Protein AF-A0AAW2HWE0-F1 (afdb_monomer)

Sequence (204 aa):
MQSFITTLFQDSSALTLEDKAIFGKHVQTEIGRTWFAKLINSQRTRCKCVSEPTFYSLVQHFAIVLFECADADHFSPAKTLMNMCFTFYHEVEVPGCEPFREYLAAYLKDQPIWQSLRFWNAAFFDALQCERLHRPVVTREEVRQNRLEAITDERQYQENITFGQDKELCIEFLRKQCLIAALAPGTILLFHLFVTLIIVCTCC

Foldseek 3Di:
DLVLVVCLQPPVPPQDPVNVVVLLVQLLDLVSLVVVLVNVLVVLVVDQEGDPSSLVSLLVSLLSNLVSCVVVVVQPSVLSSLLSQARHWYWDDDVPDDIDTDGSCVRRCPRVLVLDPSNVVVVLVVVVVVVCLVVPPDDPVVVVPPPVPVSVVVVVVVLSSQRDDDPVVVVVVVVVCCVVRVDPPVVVVSVVVVSCSSVVSVPD

InterPro domains:
  IPR022096 SBF1/SBF2 domain [PF12335] (26-151)
  IPR039872 Uncharacterized protein KIAA0513 [PTHR13663] (1-97)

Secondary structure (DSSP, 8-state):
-HHHHHHHHH-GGG--HHHHHHHHHHHTSHHHHHHHHHHHHHHHTT-SB--HHHHHHHHHHHHHHHHHHHHTT-HHHHHHHHHHTTT-EEEE--TTS--EEEETHHHHTTSGGGG-HHHHHHHHHHHHHHHHHHS----TTGGGTT--HHHHHHHHHHHTTS--S-HHHHHHHHHHHHHHH---TTHHHHHHHHHHHHHHTT--

Mean predicted aligned error: 12.78 Å

Organism: NCBI:txid328185

Radius of gyration: 19.04 Å; Cα contacts (8 Å, |Δi|>4): 156; chains: 1; bounding box: 64×47×38 Å

pLDDT: mean 74.49, std 22.79, range [27.8, 98.5]

Solvent-accessible surface area (backbone atoms only — not comparable to full-atom values): 11827 Å² total; per-residue (Å²): 107,70,68,56,54,52,40,38,75,75,42,42,84,74,62,45,74,64,55,52,52,53,48,55,64,39,36,74,35,73,67,36,36,44,51,49,34,52,54,52,54,62,43,50,79,77,50,39,74,42,55,66,68,34,43,56,50,47,48,55,55,48,52,53,44,42,49,42,19,52,75,67,68,42,47,70,37,34,54,54,45,60,57,42,20,77,55,37,28,26,79,49,81,48,97,97,52,81,69,45,77,50,42,45,38,82,78,51,62,82,44,70,56,76,73,32,64,69,47,53,52,52,55,50,52,51,51,54,51,50,50,48,66,77,56,58,82,80,50,85,66,58,77,75,64,76,71,60,68,74,58,52,59,58,44,59,59,53,60,73,73,49,88,88,80,56,72,67,59,52,50,51,50,50,53,52,50,56,68,72,58,73,65,58,79,75,55,52,59,59,50,51,49,54,50,49,54,59,52,57,68,72,74,115

Structure (mmCIF, N/CA/C/O backbone):
data_AF-A0AAW2HWE0-F1
#
_entry.id   AF-A0AAW2HWE0-F1
#
loop_
_atom_site.group_PDB
_atom_site.id
_atom_site.type_symbol
_atom_site.label_atom_id
_atom_site.label_alt_id
_atom_site.label_comp_id
_atom_site.label_asym_id
_atom_site.label_entity_id
_atom_site.label_seq_id
_atom_site.pdbx_PDB_ins_code
_atom_site.Cartn_x
_atom_site.Cartn_y
_atom_site.Cartn_z
_atom_site.occupancy
_atom_site.B_iso_or_equiv
_atom_site.auth_seq_id
_atom_site.auth_comp_id
_atom_site.auth_asym_id
_atom_site.auth_atom_id
_atom_site.pdbx_PDB_model_num
ATOM 1 N N . MET A 1 1 ? 3.074 15.958 -1.908 1.00 94.12 1 MET A N 1
ATOM 2 C CA . MET A 1 1 ? 3.030 14.663 -1.191 1.00 94.12 1 MET A CA 1
ATOM 3 C C . MET A 1 1 ? 3.112 14.818 0.329 1.00 94.12 1 MET A C 1
ATOM 5 O O . MET A 1 1 ? 2.204 14.356 0.995 1.00 94.12 1 MET A O 1
ATOM 9 N N . GLN A 1 2 ? 4.124 15.476 0.911 1.00 93.88 2 GLN A N 1
ATOM 10 C CA . GLN A 1 2 ? 4.244 15.566 2.380 1.00 93.88 2 GLN A CA 1
ATOM 11 C C . GLN A 1 2 ? 3.032 16.213 3.073 1.00 93.88 2 GLN A C 1
ATOM 13 O O . GLN A 1 2 ? 2.467 15.596 3.965 1.00 93.88 2 GLN A O 1
ATOM 18 N N . SER A 1 3 ? 2.583 17.389 2.614 1.00 93.88 3 SER A N 1
ATOM 19 C CA . SER A 1 3 ? 1.368 18.038 3.142 1.00 93.88 3 SER A CA 1
ATOM 20 C C . SER A 1 3 ? 0.134 17.135 3.022 1.00 93.88 3 SER A C 1
ATOM 22 O O . SER A 1 3 ? -0.615 17.014 3.980 1.00 93.88 3 SER A O 1
ATOM 24 N N . PHE A 1 4 ? -0.017 16.429 1.898 1.00 96.69 4 PHE A N 1
ATOM 25 C CA . PHE A 1 4 ? -1.106 15.476 1.691 1.00 96.69 4 PHE A CA 1
ATOM 26 C C . PHE A 1 4 ? -1.101 14.356 2.743 1.00 96.69 4 PHE A C 1
ATOM 28 O O . PHE A 1 4 ? -2.132 14.077 3.342 1.00 96.69 4 PHE A O 1
ATOM 35 N N . ILE A 1 5 ? 0.061 13.748 3.016 1.00 95.44 5 ILE A N 1
ATOM 36 C CA . ILE A 1 5 ? 0.200 12.716 4.057 1.00 95.44 5 ILE A CA 1
ATOM 37 C C . ILE A 1 5 ? -0.059 13.292 5.452 1.00 95.44 5 ILE A C 1
ATOM 39 O O . ILE A 1 5 ? -0.699 12.643 6.273 1.00 95.44 5 ILE A O 1
ATOM 43 N N . THR A 1 6 ? 0.411 14.506 5.737 1.00 94.88 6 THR A N 1
ATOM 44 C CA . THR A 1 6 ? 0.134 15.167 7.017 1.00 94.88 6 THR A CA 1
ATOM 45 C C . THR A 1 6 ? -1.368 15.344 7.228 1.00 94.88 6 THR A C 1
ATOM 47 O O . THR A 1 6 ? -1.875 14.906 8.259 1.00 94.88 6 THR A O 1
ATOM 50 N N . THR A 1 7 ? -2.083 15.884 6.239 1.00 95.81 7 THR A N 1
ATOM 51 C CA . THR A 1 7 ? -3.544 16.024 6.294 1.00 95.81 7 THR A CA 1
ATOM 52 C C . THR A 1 7 ? -4.224 14.662 6.409 1.00 95.81 7 THR A C 1
ATOM 54 O O . THR A 1 7 ? -5.079 14.492 7.267 1.00 95.81 7 THR A O 1
ATOM 57 N N . LEU A 1 8 ? -3.784 13.658 5.642 1.00 95.81 8 LEU A N 1
ATOM 58 C CA . LEU A 1 8 ? -4.327 12.296 5.684 1.00 95.81 8 LEU A CA 1
ATOM 59 C C . LEU A 1 8 ? -4.345 11.700 7.101 1.00 95.81 8 LEU A C 1
ATOM 61 O O . LEU A 1 8 ? -5.319 11.048 7.459 1.00 95.81 8 LEU A O 1
ATOM 65 N N . PHE A 1 9 ? -3.292 11.910 7.897 1.00 94.12 9 PHE A N 1
ATOM 66 C CA . PHE A 1 9 ? -3.208 11.368 9.260 1.00 94.12 9 PHE A CA 1
ATOM 67 C C . PHE A 1 9 ? -3.771 12.288 10.350 1.00 94.12 9 PHE A C 1
ATOM 69 O O . PHE A 1 9 ? -4.090 11.788 11.427 1.00 94.12 9 PHE A O 1
ATOM 76 N N . GLN A 1 10 ? -3.867 13.599 10.113 1.00 92.94 10 GLN A N 1
ATOM 77 C CA . GLN A 1 10 ? -4.400 14.559 11.090 1.00 92.94 10 GLN A CA 1
ATOM 78 C C . GLN A 1 10 ? -5.913 14.733 10.963 1.00 92.94 10 GLN A C 1
ATOM 80 O O . GLN A 1 10 ? -6.623 14.671 11.962 1.00 92.94 10 GLN A O 1
ATOM 85 N N . ASP A 1 11 ? -6.391 14.939 9.739 1.00 93.25 11 ASP A N 1
ATOM 86 C CA . ASP A 1 11 ? -7.798 15.123 9.410 1.00 93.25 11 ASP A CA 1
ATOM 87 C C . ASP A 1 11 ? -8.048 14.659 7.969 1.00 93.25 11 ASP A C 1
ATOM 89 O O . ASP A 1 11 ? -8.030 15.432 7.007 1.00 93.25 11 ASP A O 1
ATOM 93 N N . SER A 1 12 ? -8.281 13.356 7.812 1.00 93.31 12 SER A N 1
ATOM 94 C CA . SER A 1 12 ? -8.563 12.750 6.508 1.00 93.31 12 SER A CA 1
ATOM 95 C C . SER A 1 12 ? -9.834 13.295 5.847 1.00 93.31 12 SER A C 1
ATOM 97 O O . SER A 1 12 ? -9.966 13.184 4.625 1.00 93.31 12 SER A O 1
ATOM 99 N N . SER A 1 13 ? -10.744 13.905 6.615 1.00 91.19 13 SER A N 1
ATOM 100 C CA . SER A 1 13 ? -11.973 14.513 6.097 1.00 91.19 13 SER A CA 1
ATOM 101 C C . SER A 1 13 ? -11.728 15.865 5.418 1.00 91.19 13 SER A C 1
ATOM 103 O O . SER A 1 13 ? -12.480 16.238 4.518 1.00 91.19 13 SER A O 1
ATOM 105 N N . ALA A 1 14 ? -10.630 16.548 5.762 1.00 94.44 14 ALA A N 1
ATOM 106 C CA . ALA A 1 14 ? -10.218 17.802 5.136 1.00 94.44 14 ALA A CA 1
ATOM 107 C C . ALA A 1 14 ? -9.622 17.627 3.726 1.00 94.44 14 ALA A C 1
ATOM 109 O O . ALA A 1 14 ? -9.403 18.617 3.029 1.00 94.44 14 ALA A O 1
ATOM 110 N N . LEU A 1 15 ? -9.356 16.390 3.283 1.00 95.50 15 LEU A N 1
ATOM 111 C CA . LEU A 1 15 ? -8.839 16.123 1.939 1.00 95.50 15 LEU A CA 1
ATOM 112 C C . LEU A 1 15 ? -9.898 16.419 0.872 1.00 95.50 15 LEU A C 1
ATOM 114 O O . LEU A 1 15 ? -10.877 15.679 0.712 1.00 95.50 15 LEU A O 1
ATOM 118 N N . THR A 1 16 ? -9.658 17.468 0.089 1.00 96.38 16 THR A N 1
ATOM 119 C CA . THR A 1 16 ? -10.564 17.892 -0.979 1.00 96.38 16 THR A CA 1
ATOM 120 C C . THR A 1 16 ? -10.508 16.950 -2.188 1.00 96.38 16 THR A C 1
ATOM 122 O O . THR A 1 16 ? -9.599 16.129 -2.345 1.00 96.38 16 THR A O 1
ATOM 125 N N . LEU A 1 17 ? -11.485 17.070 -3.093 1.00 95.31 17 LEU A N 1
ATOM 126 C CA . LEU A 1 17 ? -11.449 16.355 -4.376 1.00 95.31 17 LEU A CA 1
ATOM 127 C C . LEU A 1 17 ? -10.240 16.764 -5.228 1.00 95.31 17 LEU A C 1
ATOM 129 O O . LEU A 1 17 ? -9.681 15.929 -5.938 1.00 95.31 17 LEU A O 1
ATOM 133 N N . GLU A 1 18 ? -9.823 18.027 -5.136 1.00 96.75 18 GLU A N 1
ATOM 134 C CA . GLU A 1 18 ? -8.639 18.531 -5.827 1.00 96.75 18 GLU A CA 1
ATOM 135 C C . GLU A 1 18 ? -7.363 17.885 -5.276 1.00 96.75 18 GLU A C 1
ATOM 137 O O . GLU A 1 18 ? -6.560 17.372 -6.058 1.00 96.75 18 GLU A O 1
ATOM 142 N N . ASP A 1 19 ? -7.222 17.789 -3.950 1.00 96.50 19 ASP A N 1
ATOM 143 C CA . ASP A 1 19 ? -6.085 17.111 -3.313 1.00 96.50 19 ASP A CA 1
ATOM 144 C C . ASP A 1 19 ? -5.967 15.654 -3.773 1.00 96.50 19 ASP A C 1
ATOM 146 O O . ASP A 1 19 ? -4.878 15.186 -4.116 1.00 96.50 19 ASP A O 1
ATOM 150 N N . LYS A 1 20 ? -7.100 14.941 -3.837 1.00 96.75 20 LYS A N 1
ATOM 151 C CA . LYS A 1 20 ? -7.165 13.548 -4.309 1.00 96.75 20 LYS A CA 1
ATOM 152 C C . LYS A 1 20 ? -6.808 13.426 -5.793 1.00 96.75 20 LYS A C 1
ATOM 154 O O . LYS A 1 20 ? -6.095 12.498 -6.179 1.00 96.75 20 LYS A O 1
ATOM 159 N N . ALA A 1 21 ? -7.246 14.368 -6.628 1.00 97.25 21 ALA A N 1
ATOM 160 C CA . ALA A 1 21 ? -6.903 14.392 -8.050 1.00 97.25 21 ALA A CA 1
ATOM 161 C C . ALA A 1 21 ? -5.409 14.686 -8.280 1.00 97.25 21 ALA A C 1
ATOM 163 O O . ALA A 1 21 ? -4.766 14.037 -9.111 1.00 97.25 21 ALA A O 1
ATOM 164 N N . ILE A 1 22 ? -4.838 15.631 -7.525 1.00 97.06 22 ILE A N 1
ATOM 165 C CA . ILE A 1 22 ? -3.401 15.943 -7.549 1.00 97.06 22 ILE A CA 1
ATOM 166 C C . ILE A 1 22 ? -2.596 14.731 -7.082 1.00 97.06 22 ILE A C 1
ATOM 168 O O . ILE A 1 22 ? -1.608 14.369 -7.724 1.00 97.06 22 ILE A O 1
ATOM 172 N N . PHE A 1 23 ? -3.031 14.075 -6.004 1.00 98.19 23 PHE A N 1
ATOM 173 C CA . PHE A 1 23 ? -2.431 12.836 -5.524 1.00 98.19 23 PHE A CA 1
ATOM 174 C C . PHE A 1 23 ? -2.410 11.760 -6.615 1.00 98.19 23 PHE A C 1
ATOM 176 O O . PHE A 1 23 ? -1.335 11.233 -6.903 1.00 98.19 23 PHE A O 1
ATOM 183 N N . GLY A 1 24 ? -3.552 11.500 -7.264 1.00 97.81 24 GLY A N 1
ATOM 184 C CA . GLY A 1 24 ? -3.673 10.514 -8.343 1.00 97.81 24 GLY A CA 1
ATOM 185 C C . GLY A 1 24 ? -2.683 10.761 -9.484 1.00 97.81 24 GLY A C 1
ATOM 186 O O . GLY A 1 24 ? -1.934 9.863 -9.860 1.00 97.81 24 GLY A O 1
ATOM 187 N N . LYS A 1 25 ? -2.577 12.008 -9.964 1.00 97.69 25 LYS A N 1
ATOM 188 C CA . LYS A 1 25 ? -1.569 12.385 -10.976 1.00 97.69 25 LYS A CA 1
ATOM 189 C C . LYS A 1 25 ? -0.136 12.192 -10.480 1.00 97.69 25 LYS A C 1
ATOM 191 O O . LYS A 1 25 ? 0.751 11.837 -11.249 1.00 97.69 25 LYS A O 1
ATOM 196 N N . HIS A 1 26 ? 0.117 12.452 -9.201 1.00 96.94 26 HIS A N 1
ATOM 197 C CA . HIS A 1 26 ? 1.462 12.356 -8.649 1.00 96.94 26 HIS A CA 1
ATOM 198 C C . HIS A 1 26 ? 1.947 10.904 -8.567 1.00 96.94 26 HIS A C 1
ATOM 200 O O . HIS A 1 26 ? 3.103 10.633 -8.895 1.00 96.94 26 HIS A O 1
ATOM 206 N N . VAL A 1 27 ? 1.084 9.963 -8.172 1.00 98.06 27 VAL A N 1
ATOM 207 C CA . VAL A 1 27 ? 1.448 8.539 -8.013 1.00 98.06 27 VAL A CA 1
ATOM 208 C C . VAL A 1 27 ? 1.578 7.773 -9.334 1.00 98.06 27 VAL A C 1
ATOM 210 O O . VAL A 1 27 ? 2.152 6.687 -9.345 1.00 98.06 27 VAL A O 1
ATOM 213 N N . GLN A 1 28 ? 1.187 8.376 -10.458 1.00 97.81 28 GLN A N 1
ATOM 214 C CA . GLN A 1 28 ? 1.561 7.897 -11.796 1.00 97.81 28 GLN A CA 1
ATOM 215 C C . GLN A 1 28 ? 3.068 8.049 -12.069 1.00 97.81 28 GLN A C 1
ATOM 217 O O . GLN A 1 28 ? 3.637 7.344 -12.903 1.00 97.81 28 GLN A O 1
ATOM 222 N N . THR A 1 29 ? 3.766 8.907 -11.318 1.00 98.06 29 THR A N 1
ATOM 223 C CA . THR A 1 29 ? 5.226 9.054 -11.406 1.00 98.06 29 THR A CA 1
ATOM 224 C C . THR A 1 29 ? 5.955 8.126 -10.433 1.00 98.06 29 THR A C 1
ATOM 226 O O . THR A 1 29 ? 5.497 7.881 -9.316 1.00 98.06 29 THR A O 1
ATOM 229 N N . GLU A 1 30 ? 7.145 7.660 -10.820 1.00 97.25 30 GLU A N 1
ATOM 230 C CA . GLU A 1 30 ? 8.011 6.842 -9.958 1.00 97.25 30 GLU A CA 1
ATOM 231 C C . GLU A 1 30 ? 8.317 7.543 -8.624 1.00 97.25 30 GLU A C 1
ATOM 233 O O . GLU A 1 30 ? 8.164 6.960 -7.548 1.00 97.25 30 GLU A O 1
ATOM 238 N N . ILE A 1 31 ? 8.666 8.832 -8.701 1.00 96.56 31 ILE A N 1
ATOM 239 C CA . ILE A 1 31 ? 8.969 9.690 -7.552 1.00 96.56 31 ILE A CA 1
ATOM 240 C C . ILE A 1 31 ? 7.769 9.750 -6.600 1.00 96.56 31 ILE A C 1
ATOM 242 O O . ILE A 1 31 ? 7.944 9.603 -5.389 1.00 96.56 31 ILE A O 1
ATOM 246 N N . GLY A 1 32 ? 6.552 9.916 -7.123 1.00 97.69 32 GLY A N 1
ATOM 247 C CA . GLY A 1 32 ? 5.343 9.980 -6.308 1.00 97.69 32 GLY A CA 1
ATOM 248 C C . GLY A 1 32 ? 5.067 8.694 -5.531 1.00 97.69 32 GLY A C 1
ATOM 249 O O . GLY A 1 32 ? 4.789 8.769 -4.331 1.00 97.69 32 GLY A O 1
ATOM 250 N N . ARG A 1 33 ? 5.216 7.523 -6.170 1.00 98.00 33 ARG A N 1
ATOM 251 C CA . ARG A 1 33 ? 5.065 6.208 -5.509 1.00 98.00 33 ARG A CA 1
ATOM 252 C C . ARG A 1 33 ? 6.092 6.018 -4.394 1.00 98.00 33 ARG A C 1
ATOM 254 O O . ARG A 1 33 ? 5.731 5.642 -3.277 1.00 98.00 33 ARG A O 1
ATOM 261 N N . THR A 1 34 ? 7.356 6.340 -4.672 1.00 96.50 34 THR A N 1
ATOM 262 C CA . THR A 1 34 ? 8.448 6.247 -3.690 1.00 96.50 34 THR A CA 1
ATOM 263 C C . THR A 1 34 ? 8.219 7.169 -2.498 1.00 96.50 34 THR A C 1
ATOM 265 O O . THR A 1 34 ? 8.350 6.736 -1.352 1.00 96.50 34 THR A O 1
ATOM 268 N N . TRP A 1 35 ? 7.859 8.433 -2.735 1.00 96.94 35 TRP A N 1
ATOM 269 C CA . TRP A 1 35 ? 7.614 9.384 -1.650 1.00 96.94 35 TRP A CA 1
ATOM 270 C C . TRP A 1 35 ? 6.412 8.999 -0.800 1.00 96.94 35 TRP A C 1
ATOM 272 O O . TRP A 1 35 ? 6.492 9.119 0.421 1.00 96.94 35 TRP A O 1
ATOM 282 N N . PHE A 1 36 ? 5.337 8.500 -1.413 1.00 97.94 36 PHE A N 1
ATOM 283 C CA . PHE A 1 36 ? 4.200 7.979 -0.663 1.00 97.94 36 PHE A CA 1
ATOM 284 C C . PHE A 1 36 ? 4.642 6.846 0.274 1.00 97.94 36 PHE A C 1
ATOM 286 O O . PHE A 1 36 ? 4.508 6.977 1.489 1.00 97.94 36 PHE A O 1
ATOM 293 N N . ALA A 1 37 ? 5.270 5.792 -0.258 1.00 95.56 37 ALA A N 1
ATOM 294 C CA . ALA A 1 37 ? 5.721 4.653 0.545 1.00 95.56 37 ALA A CA 1
ATOM 295 C C . ALA A 1 37 ? 6.690 5.060 1.673 1.00 95.56 37 ALA A C 1
ATOM 297 O O . ALA A 1 37 ? 6.535 4.618 2.814 1.00 95.56 37 ALA A O 1
ATOM 298 N N . LYS A 1 38 ? 7.653 5.951 1.393 1.00 93.56 38 LYS A N 1
ATOM 299 C CA . LYS A 1 38 ? 8.610 6.451 2.396 1.00 93.56 38 LYS A CA 1
ATOM 300 C C . LYS A 1 38 ? 7.930 7.236 3.519 1.00 93.56 38 LYS A C 1
ATOM 302 O O . LYS A 1 38 ? 8.231 7.005 4.690 1.00 93.56 38 LYS A O 1
ATOM 307 N N . LEU A 1 39 ? 7.020 8.150 3.180 1.00 94.44 39 LEU A N 1
ATOM 308 C CA . LEU A 1 39 ? 6.333 8.987 4.167 1.00 94.44 39 LEU A CA 1
ATOM 309 C C . LEU A 1 39 ? 5.373 8.166 5.031 1.00 94.44 39 LEU A C 1
ATOM 311 O O . LEU A 1 39 ? 5.351 8.353 6.246 1.00 94.44 39 LEU A O 1
ATOM 315 N N . ILE A 1 40 ? 4.651 7.208 4.440 1.00 93.12 40 ILE A N 1
ATOM 316 C CA . ILE A 1 40 ? 3.827 6.280 5.217 1.00 93.12 40 ILE A CA 1
ATOM 317 C C . ILE A 1 40 ? 4.704 5.414 6.143 1.00 93.12 40 ILE A C 1
ATOM 319 O O . ILE A 1 40 ? 4.362 5.246 7.315 1.00 93.12 40 ILE A O 1
ATOM 323 N N . ASN A 1 41 ? 5.862 4.915 5.679 1.00 88.62 41 ASN A N 1
ATOM 324 C CA . ASN A 1 41 ? 6.773 4.147 6.544 1.00 88.62 41 ASN A CA 1
ATOM 325 C C . ASN A 1 41 ? 7.277 4.959 7.730 1.00 88.62 41 ASN A C 1
ATOM 327 O O . ASN A 1 41 ? 7.359 4.450 8.845 1.00 88.62 41 ASN A O 1
ATOM 331 N N . SER A 1 42 ? 7.602 6.228 7.490 1.00 88.06 42 SER A N 1
ATOM 332 C CA . SER A 1 42 ? 8.009 7.142 8.551 1.00 88.06 42 SER A CA 1
ATOM 333 C C . SER A 1 42 ? 6.882 7.366 9.561 1.00 88.06 42 SER A C 1
ATOM 335 O O . SER A 1 42 ? 7.144 7.476 10.754 1.00 88.06 42 SER A O 1
ATOM 337 N N . GLN A 1 43 ? 5.623 7.366 9.115 1.00 86.50 43 GLN A N 1
ATOM 338 C CA . GLN A 1 43 ? 4.481 7.512 10.012 1.00 86.50 43 GLN A CA 1
ATOM 339 C C . GLN A 1 43 ? 4.204 6.250 10.841 1.00 86.50 43 GLN A C 1
ATOM 341 O O . GLN A 1 43 ? 3.819 6.355 12.006 1.00 86.50 43 GLN A O 1
ATOM 346 N N . ARG A 1 44 ? 4.474 5.061 10.288 1.00 78.81 44 ARG A N 1
ATOM 347 C CA . ARG A 1 44 ? 4.303 3.758 10.957 1.00 78.81 44 ARG A CA 1
ATOM 348 C C . ARG A 1 44 ? 5.067 3.646 12.281 1.00 78.81 44 ARG A C 1
ATOM 350 O O . ARG A 1 44 ? 4.610 2.960 13.193 1.00 78.81 44 ARG A O 1
ATOM 357 N N . THR A 1 45 ? 6.230 4.290 12.396 1.00 75.38 45 THR A N 1
ATOM 358 C CA . THR A 1 45 ? 7.026 4.277 13.639 1.00 75.38 45 THR A CA 1
ATOM 359 C C . THR A 1 45 ? 6.401 5.124 14.743 1.00 75.38 45 THR A C 1
ATOM 361 O O . THR A 1 45 ? 6.677 4.893 15.917 1.00 75.38 45 THR A O 1
ATOM 364 N N . ARG A 1 46 ? 5.543 6.082 14.378 1.00 78.25 46 ARG A N 1
ATOM 365 C CA . ARG A 1 46 ? 4.873 6.995 15.310 1.00 78.25 46 ARG A CA 1
ATOM 366 C C . ARG A 1 46 ? 3.515 6.471 15.741 1.00 78.25 46 ARG A C 1
ATOM 368 O O . ARG A 1 46 ? 3.181 6.558 16.916 1.00 78.25 46 ARG A O 1
ATOM 375 N N . CYS A 1 47 ? 2.731 5.954 14.798 1.00 79.38 47 CYS A N 1
ATOM 376 C CA . CYS A 1 47 ? 1.373 5.512 15.072 1.00 79.38 47 CYS A CA 1
ATOM 377 C C . CYS A 1 47 ? 0.973 4.337 14.177 1.00 79.38 47 CYS A C 1
ATOM 379 O O . CYS A 1 47 ? 1.166 4.388 12.964 1.00 79.38 47 CYS A O 1
ATOM 381 N N . LYS A 1 48 ? 0.402 3.291 14.785 1.00 88.94 48 LYS A N 1
ATOM 382 C CA . LYS A 1 48 ? -0.116 2.099 14.088 1.00 88.94 48 LYS A CA 1
ATOM 383 C C . LYS A 1 48 ? -1.645 1.997 14.147 1.00 88.94 48 LYS A C 1
ATOM 385 O O . LYS A 1 48 ? -2.240 1.497 13.201 1.00 88.94 48 LYS A O 1
ATOM 390 N N . CYS A 1 49 ? -2.254 2.489 15.229 1.00 93.31 49 CYS A N 1
ATOM 391 C CA . CYS A 1 49 ? -3.703 2.609 15.375 1.00 93.31 49 CYS A CA 1
ATOM 392 C C . CYS A 1 49 ? -4.161 3.952 14.796 1.00 93.31 49 CYS A C 1
ATOM 394 O O . CYS A 1 49 ? -3.663 4.998 15.206 1.00 93.31 49 CYS A O 1
ATOM 396 N N . VAL A 1 50 ? -5.075 3.942 13.835 1.00 94.62 50 VAL A N 1
ATOM 397 C CA . VAL A 1 50 ? -5.617 5.158 13.213 1.00 94.62 50 VAL A CA 1
ATOM 398 C C . VAL A 1 50 ? -7.122 5.245 13.442 1.00 94.62 50 VAL A C 1
ATOM 400 O O . VAL A 1 50 ? -7.774 4.235 13.690 1.00 94.62 50 VAL A O 1
ATOM 403 N N . SER A 1 51 ? -7.682 6.452 13.345 1.00 95.25 51 SER A N 1
ATOM 404 C CA . SER A 1 51 ? -9.136 6.626 13.364 1.00 95.25 51 SER A CA 1
ATOM 405 C C . SER A 1 51 ? -9.780 5.953 12.150 1.00 95.25 51 SER A C 1
ATOM 407 O O . SER A 1 51 ? -9.163 5.862 11.087 1.00 95.25 51 SER A O 1
ATOM 409 N N . GLU A 1 52 ? -11.036 5.532 12.282 1.00 95.44 52 GLU A N 1
ATOM 410 C CA . GLU A 1 52 ? -11.797 4.884 11.207 1.00 95.44 52 GLU A CA 1
ATOM 411 C C . GLU A 1 52 ? -11.812 5.698 9.886 1.00 95.44 52 GLU A C 1
ATOM 413 O O . GLU A 1 52 ? -11.512 5.127 8.832 1.00 95.44 52 GLU A O 1
ATOM 418 N N . PRO A 1 53 ? -12.029 7.035 9.879 1.00 96.06 53 PRO A N 1
ATOM 419 C CA . PRO A 1 53 ? -11.959 7.815 8.639 1.00 96.06 53 PRO A CA 1
ATOM 420 C C . PRO A 1 53 ? -10.572 7.767 7.984 1.00 96.06 53 PRO A C 1
ATOM 422 O O . PRO A 1 53 ? -10.446 7.612 6.766 1.00 96.06 53 PRO A O 1
ATOM 425 N N . THR A 1 54 ? -9.514 7.849 8.794 1.00 96.56 54 THR A N 1
ATOM 426 C CA . THR A 1 54 ? -8.130 7.766 8.315 1.00 96.56 54 THR A CA 1
ATOM 427 C C . THR A 1 54 ? -7.805 6.365 7.814 1.00 96.56 54 THR A C 1
ATOM 429 O O . THR A 1 54 ? -7.130 6.236 6.795 1.00 96.56 54 THR A O 1
ATOM 432 N N . PHE A 1 55 ? -8.326 5.322 8.461 1.00 97.31 55 PHE A N 1
ATOM 433 C CA . PHE A 1 55 ? -8.181 3.936 8.032 1.00 97.31 55 PHE A CA 1
ATOM 434 C C . PHE A 1 55 ? -8.746 3.715 6.627 1.00 97.31 55 PHE A C 1
ATOM 436 O O . PHE A 1 55 ? -8.017 3.285 5.732 1.00 97.31 55 PHE A O 1
ATOM 443 N N . TYR A 1 56 ? -10.008 4.079 6.385 1.00 97.38 56 TYR A N 1
ATOM 444 C CA . TYR A 1 56 ? -10.607 3.905 5.059 1.00 97.38 56 TYR A CA 1
ATOM 445 C C . TYR A 1 56 ? -9.985 4.820 4.007 1.00 97.38 56 TYR A C 1
ATOM 447 O O . TYR A 1 56 ? -9.852 4.428 2.845 1.00 97.38 56 TYR A O 1
ATOM 455 N N . SER A 1 57 ? -9.532 6.011 4.403 1.00 97.50 57 SER A N 1
ATOM 456 C CA . SER A 1 57 ? -8.740 6.858 3.517 1.00 97.50 57 SER A CA 1
ATOM 457 C C . SER A 1 57 ? -7.416 6.176 3.145 1.00 97.50 57 SER A C 1
ATOM 459 O O . SER A 1 57 ? -7.056 6.139 1.969 1.00 97.50 57 SER A O 1
ATOM 461 N N . LEU A 1 58 ? -6.711 5.544 4.089 1.00 97.50 58 LEU A N 1
ATOM 462 C CA . LEU A 1 58 ? -5.503 4.765 3.793 1.00 97.50 58 LEU A CA 1
ATOM 463 C C . LEU A 1 58 ? -5.793 3.600 2.844 1.00 97.50 58 LEU A C 1
ATOM 465 O O . LEU A 1 58 ? -5.045 3.444 1.882 1.00 97.50 58 LEU A O 1
ATOM 469 N N . VAL A 1 59 ? -6.879 2.844 3.049 1.00 98.19 59 VAL A N 1
ATOM 470 C CA . VAL A 1 59 ? -7.299 1.767 2.128 1.00 98.19 59 VAL A CA 1
ATOM 471 C C . VAL A 1 59 ? -7.427 2.299 0.697 1.00 98.19 59 VAL A C 1
ATOM 473 O O . VAL A 1 59 ? -6.842 1.731 -0.225 1.00 98.19 59 VAL A O 1
ATOM 476 N N . GLN A 1 60 ? -8.130 3.419 0.506 1.00 97.81 60 GLN A N 1
ATOM 477 C CA . GLN A 1 60 ? -8.333 4.019 -0.817 1.00 97.81 60 GLN A CA 1
ATOM 478 C C . GLN A 1 60 ? -7.010 4.432 -1.475 1.00 97.81 60 GLN A C 1
ATOM 480 O O . GLN A 1 60 ? -6.739 4.065 -2.619 1.00 97.81 60 GLN A O 1
ATOM 485 N N . HIS A 1 61 ? -6.160 5.171 -0.758 1.00 98.44 61 HIS A N 1
ATOM 486 C CA . HIS A 1 61 ? -4.912 5.681 -1.329 1.00 98.44 61 HIS A CA 1
ATOM 487 C C . HIS A 1 61 ? -3.886 4.563 -1.557 1.00 98.44 61 HIS A C 1
ATOM 489 O O . HIS A 1 61 ? -3.205 4.571 -2.582 1.00 98.44 61 HIS A O 1
ATOM 495 N N . PHE A 1 62 ? -3.808 3.568 -0.667 1.00 98.44 62 PHE A N 1
ATOM 496 C CA . PHE A 1 62 ? -2.966 2.387 -0.871 1.00 98.44 62 PHE A CA 1
ATOM 497 C C . PHE A 1 62 ? -3.387 1.604 -2.108 1.00 98.44 62 PHE A C 1
ATOM 499 O O . PHE A 1 62 ? -2.513 1.213 -2.874 1.00 98.44 62 PHE A O 1
ATOM 506 N N . ALA A 1 63 ? -4.690 1.392 -2.323 1.00 98.50 63 ALA A N 1
ATOM 507 C CA . ALA A 1 63 ? -5.177 0.687 -3.506 1.00 98.50 63 ALA A CA 1
ATOM 508 C C . ALA A 1 63 ? -4.693 1.363 -4.798 1.00 98.50 63 ALA A C 1
ATOM 510 O O . ALA A 1 63 ? -4.169 0.687 -5.680 1.00 98.50 63 ALA A O 1
ATOM 511 N N . ILE A 1 64 ? -4.773 2.698 -4.869 1.00 98.38 64 ILE A N 1
ATOM 512 C CA . ILE A 1 64 ? -4.286 3.472 -6.020 1.00 98.38 64 ILE A CA 1
ATOM 513 C C . ILE A 1 64 ? -2.773 3.289 -6.194 1.00 98.38 64 ILE A C 1
ATOM 515 O O . ILE A 1 64 ? -2.315 2.982 -7.290 1.00 98.38 64 ILE A O 1
ATOM 519 N N . VAL A 1 65 ? -1.975 3.437 -5.130 1.00 98.50 65 VAL A N 1
ATOM 520 C CA . VAL A 1 65 ? -0.511 3.319 -5.268 1.00 98.50 65 VAL A CA 1
ATOM 521 C C . VAL A 1 65 ? -0.086 1.891 -5.602 1.00 98.50 65 VAL A C 1
ATOM 523 O O . VAL A 1 65 ? 0.803 1.710 -6.425 1.00 98.50 65 VAL A O 1
ATOM 526 N N . LEU A 1 66 ? -0.710 0.875 -5.005 1.00 98.06 66 LEU A N 1
ATOM 527 C CA . LEU A 1 66 ? -0.432 -0.529 -5.316 1.00 98.06 66 LEU A CA 1
ATOM 528 C C . LEU A 1 66 ? -0.777 -0.861 -6.770 1.00 98.06 66 LEU A C 1
ATOM 530 O O . LEU A 1 66 ? -0.004 -1.567 -7.417 1.00 98.06 66 LEU A O 1
ATOM 534 N N . PHE A 1 67 ? -1.882 -0.319 -7.286 1.00 98.06 67 PHE A N 1
ATOM 535 C CA . PHE A 1 67 ? -2.244 -0.429 -8.696 1.00 98.06 67 PHE A CA 1
ATOM 536 C C . PHE A 1 67 ? -1.175 0.201 -9.601 1.00 98.06 67 PHE A C 1
ATOM 538 O O . PHE A 1 67 ? -0.625 -0.484 -10.458 1.00 98.06 67 PHE A O 1
ATOM 545 N N . GLU A 1 68 ? -0.799 1.458 -9.354 1.00 98.38 68 GLU A N 1
ATOM 546 C CA . GLU A 1 68 ? 0.215 2.172 -10.149 1.00 98.38 68 GLU A CA 1
ATOM 547 C C . GLU A 1 68 ? 1.610 1.526 -10.043 1.00 98.38 68 GLU A C 1
ATOM 549 O O . GLU A 1 68 ? 2.392 1.531 -10.993 1.00 98.38 68 GLU A O 1
ATOM 554 N N . CYS A 1 69 ? 1.952 0.938 -8.891 1.00 97.75 69 CYS A N 1
ATOM 555 C CA . CYS A 1 69 ? 3.172 0.144 -8.737 1.00 97.75 69 CYS A CA 1
ATOM 556 C C . CYS A 1 69 ? 3.135 -1.133 -9.581 1.00 97.75 69 CYS A C 1
ATOM 558 O O . CYS A 1 69 ? 4.164 -1.515 -10.132 1.00 97.75 69 CYS A O 1
ATOM 560 N N . ALA A 1 70 ? 1.985 -1.809 -9.639 1.00 95.69 70 ALA A N 1
ATOM 561 C CA . ALA A 1 70 ? 1.823 -3.028 -10.420 1.00 95.69 70 ALA A CA 1
ATOM 562 C C . ALA A 1 70 ? 1.900 -2.741 -11.922 1.00 95.69 70 ALA A C 1
ATOM 564 O O . ALA A 1 70 ? 2.593 -3.463 -12.633 1.00 95.69 70 ALA A O 1
ATOM 565 N N . ASP A 1 71 ? 1.223 -1.684 -12.375 1.00 97.19 71 ASP A N 1
ATOM 566 C CA . ASP A 1 71 ? 1.177 -1.277 -13.782 1.00 97.19 71 ASP A CA 1
ATOM 567 C C . ASP A 1 71 ? 2.558 -0.839 -14.295 1.00 97.19 71 ASP A C 1
ATOM 569 O O . ASP A 1 71 ? 3.003 -1.267 -15.358 1.00 97.19 71 ASP A O 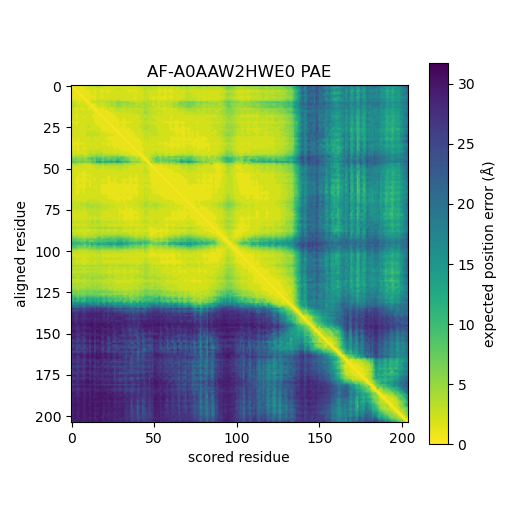1
ATOM 573 N N . ALA A 1 72 ? 3.293 -0.067 -13.488 1.00 96.69 72 ALA A N 1
ATOM 574 C CA . ALA A 1 72 ? 4.617 0.439 -13.846 1.00 96.69 72 ALA A CA 1
ATOM 575 C C . ALA A 1 72 ? 5.790 -0.487 -13.454 1.00 96.69 72 ALA A C 1
ATOM 577 O O . ALA A 1 72 ? 6.939 -0.047 -13.499 1.00 96.69 72 ALA A O 1
ATOM 578 N N . ASP A 1 73 ? 5.527 -1.718 -12.995 1.00 95.56 73 ASP A N 1
ATOM 579 C CA . ASP A 1 73 ? 6.532 -2.659 -12.463 1.00 95.56 73 ASP A CA 1
ATOM 580 C C . ASP A 1 73 ? 7.444 -2.077 -11.358 1.00 95.56 73 ASP A C 1
ATOM 582 O O . ASP A 1 73 ? 8.585 -2.500 -11.146 1.00 95.56 73 ASP A O 1
ATOM 586 N N . HIS A 1 74 ? 6.943 -1.092 -10.613 1.00 94.56 74 HIS A N 1
ATOM 587 C CA . HIS A 1 74 ? 7.698 -0.396 -9.579 1.00 94.56 74 HIS A CA 1
ATOM 588 C C . HIS A 1 74 ? 7.509 -1.076 -8.215 1.00 94.56 74 HIS A C 1
ATOM 590 O O . HIS A 1 74 ? 6.760 -0.620 -7.349 1.00 94.56 74 HIS A O 1
ATOM 596 N N . PHE A 1 75 ? 8.191 -2.205 -8.020 1.00 91.38 75 PHE A N 1
ATOM 597 C CA . PHE A 1 75 ? 7.887 -3.125 -6.918 1.00 91.38 75 PHE A CA 1
ATOM 598 C C . PHE A 1 75 ? 8.466 -2.753 -5.546 1.00 91.38 75 PHE A C 1
ATOM 600 O O . PHE A 1 75 ? 7.952 -3.218 -4.530 1.00 91.38 75 PHE A O 1
ATOM 607 N N . SER A 1 76 ? 9.482 -1.891 -5.479 1.00 89.31 76 SER A N 1
ATOM 608 C CA . SER A 1 76 ? 10.072 -1.451 -4.202 1.00 89.31 76 SER A CA 1
ATOM 609 C C . SER A 1 76 ? 9.068 -0.716 -3.283 1.00 89.31 76 SER A C 1
ATOM 611 O O . SER A 1 76 ? 8.852 -1.159 -2.145 1.00 89.31 76 SER A O 1
ATOM 613 N N . PRO A 1 77 ? 8.360 0.342 -3.739 1.00 94.75 77 PRO A N 1
ATOM 614 C CA . PRO A 1 77 ? 7.311 0.964 -2.930 1.00 94.75 77 PRO A CA 1
ATOM 615 C C . PRO A 1 77 ? 6.128 0.024 -2.670 1.00 94.75 77 PRO A C 1
ATOM 617 O O . PRO A 1 77 ? 5.571 0.060 -1.575 1.00 94.75 77 PRO A O 1
ATOM 620 N N . ALA A 1 78 ? 5.773 -0.860 -3.611 1.00 93.12 78 ALA A N 1
ATOM 621 C CA . ALA A 1 78 ? 4.731 -1.861 -3.381 1.00 93.12 78 ALA A CA 1
ATOM 622 C C . ALA A 1 78 ? 5.070 -2.805 -2.226 1.00 93.12 78 ALA A C 1
ATOM 624 O O . ALA A 1 78 ? 4.249 -2.972 -1.330 1.00 93.12 78 ALA A O 1
ATOM 625 N N . LYS A 1 79 ? 6.288 -3.359 -2.192 1.00 86.69 79 LYS A N 1
ATOM 626 C CA . LYS A 1 79 ? 6.764 -4.228 -1.103 1.00 86.69 79 LYS A CA 1
ATOM 627 C C . LYS A 1 79 ? 6.616 -3.535 0.252 1.00 86.69 79 LYS A C 1
ATOM 629 O O . LYS A 1 79 ? 6.076 -4.100 1.199 1.00 86.69 79 LYS A O 1
ATOM 634 N N . THR A 1 80 ? 7.030 -2.272 0.309 1.00 87.25 80 THR A N 1
ATOM 635 C CA . THR A 1 80 ? 6.925 -1.424 1.503 1.00 87.25 80 THR A CA 1
ATOM 636 C C . THR A 1 80 ? 5.467 -1.242 1.955 1.00 87.25 80 THR A C 1
ATOM 638 O O . THR A 1 80 ? 5.153 -1.436 3.131 1.00 87.25 80 THR A O 1
ATOM 641 N N . LEU A 1 81 ? 4.558 -0.923 1.030 1.00 92.81 81 LEU A N 1
ATOM 642 C CA . LEU A 1 81 ? 3.132 -0.730 1.325 1.00 92.81 81 LEU A CA 1
ATOM 643 C C . LEU A 1 81 ? 2.414 -2.036 1.686 1.00 92.81 81 LEU A C 1
ATOM 645 O O . LEU A 1 81 ? 1.594 -2.052 2.602 1.00 92.81 81 LEU A O 1
ATOM 649 N N . MET A 1 82 ? 2.736 -3.144 1.020 1.00 87.56 82 MET A N 1
ATOM 650 C CA . MET A 1 82 ? 2.178 -4.464 1.329 1.00 87.56 82 MET A CA 1
ATOM 651 C C . MET A 1 82 ? 2.552 -4.900 2.750 1.00 87.56 82 MET A C 1
ATOM 653 O O . MET A 1 82 ? 1.691 -5.383 3.481 1.00 87.56 82 MET A O 1
ATOM 657 N N . ASN A 1 83 ? 3.779 -4.624 3.202 1.00 81.25 83 ASN A N 1
ATOM 658 C CA . ASN A 1 83 ? 4.170 -4.850 4.598 1.00 81.25 83 ASN A CA 1
ATOM 659 C C . ASN A 1 83 ? 3.356 -3.982 5.574 1.00 81.25 83 ASN A C 1
ATOM 661 O O . ASN A 1 83 ? 2.918 -4.445 6.629 1.00 81.25 83 ASN A O 1
ATOM 665 N N . MET A 1 84 ? 3.099 -2.722 5.220 1.00 85.62 84 MET A N 1
ATOM 666 C CA . MET A 1 84 ? 2.282 -1.819 6.041 1.00 85.62 84 MET A CA 1
ATOM 667 C C . MET A 1 84 ? 0.820 -2.229 6.134 1.00 85.62 84 MET A C 1
ATOM 669 O O . MET A 1 84 ? 0.170 -1.866 7.117 1.00 85.62 84 MET A O 1
ATOM 673 N N . CYS A 1 85 ? 0.316 -3.009 5.173 1.00 85.25 85 CYS A N 1
ATOM 674 C CA . CYS A 1 85 ? -1.050 -3.518 5.224 1.00 85.25 85 CYS A CA 1
ATOM 675 C C . CYS A 1 85 ? -1.306 -4.368 6.482 1.00 85.25 85 CYS A C 1
ATOM 677 O O . CYS A 1 85 ? -2.433 -4.421 6.965 1.00 85.25 85 CYS A O 1
ATOM 679 N N . PHE A 1 86 ? -0.258 -4.984 7.040 1.00 84.19 86 PHE A N 1
ATOM 680 C CA . PHE A 1 86 ? -0.306 -5.758 8.286 1.00 84.19 86 PHE A CA 1
ATOM 681 C C . PHE A 1 86 ? 0.055 -4.942 9.532 1.00 84.19 86 PHE A C 1
ATOM 683 O O . PHE A 1 86 ? 0.048 -5.475 10.637 1.00 84.19 86 PHE A O 1
ATOM 690 N N . THR A 1 87 ? 0.407 -3.661 9.380 1.00 84.75 87 THR A N 1
ATOM 691 C CA . THR A 1 87 ? 0.822 -2.819 10.510 1.00 84.75 87 THR A CA 1
ATOM 692 C C . THR A 1 87 ? -0.236 -1.804 10.920 1.00 84.75 87 THR A C 1
ATOM 694 O O . THR A 1 87 ? -0.442 -1.620 12.117 1.00 84.75 87 THR A O 1
ATOM 697 N N . PHE A 1 88 ? -0.875 -1.128 9.962 1.00 88.50 88 PHE A N 1
ATOM 698 C CA . PHE A 1 88 ? -1.927 -0.163 10.277 1.00 88.50 88 PHE A CA 1
ATOM 699 C C . PHE A 1 88 ? -3.249 -0.871 10.553 1.00 88.50 88 PHE A C 1
ATOM 701 O O . PHE A 1 88 ? -3.664 -1.743 9.782 1.00 88.50 88 PHE A O 1
ATOM 708 N N . TYR A 1 89 ? -3.903 -0.454 11.631 1.00 93.06 89 TYR A N 1
ATOM 709 C CA . TYR A 1 89 ? -5.204 -0.960 12.041 1.00 93.06 89 TYR A CA 1
ATOM 710 C C . TYR A 1 89 ? -6.082 0.152 12.614 1.00 93.06 89 TYR A C 1
ATOM 712 O O . TYR A 1 89 ? -5.581 1.211 12.995 1.00 93.06 89 TYR A O 1
ATOM 720 N N . HIS A 1 90 ? -7.382 -0.108 12.695 1.00 95.75 90 HIS A N 1
ATOM 721 C CA . HIS A 1 90 ? -8.307 0.640 13.546 1.00 95.75 90 HIS A CA 1
ATOM 722 C C . HIS A 1 90 ? -9.004 -0.321 14.513 1.00 95.75 90 HIS A C 1
ATOM 724 O O . HIS A 1 90 ? -9.060 -1.530 14.262 1.00 95.75 90 HIS A O 1
ATOM 730 N N . GLU A 1 91 ? -9.432 0.196 15.661 1.00 94.50 91 GLU A N 1
ATOM 731 C CA . GLU A 1 91 ? -10.140 -0.584 16.678 1.00 94.50 91 GLU A CA 1
ATOM 732 C C . GLU A 1 91 ? -11.644 -0.500 16.428 1.00 94.50 91 GLU A C 1
ATOM 734 O O . GLU A 1 91 ? -12.203 0.588 16.301 1.00 94.50 91 GLU A O 1
ATOM 739 N N . VAL A 1 92 ? -12.283 -1.665 16.345 1.00 93.19 92 VAL A N 1
ATOM 740 C CA . VAL A 1 92 ? -13.720 -1.794 16.120 1.00 93.19 92 VAL A CA 1
ATOM 741 C C . VAL A 1 92 ? -14.379 -2.179 17.435 1.00 93.19 92 VAL A C 1
ATOM 743 O O . VAL A 1 92 ? -14.101 -3.244 17.992 1.00 93.19 92 VAL A O 1
ATOM 746 N N . GLU A 1 93 ? -15.275 -1.321 17.914 1.00 92.31 93 GLU A N 1
ATOM 747 C CA . GLU A 1 93 ? -16.102 -1.575 19.091 1.00 92.31 93 GLU A CA 1
ATOM 748 C C . GLU A 1 93 ? -17.500 -2.025 18.655 1.00 92.31 93 GLU A C 1
ATOM 750 O O . GLU A 1 93 ? -18.218 -1.306 17.958 1.00 92.31 93 GLU A O 1
ATOM 755 N N . VAL A 1 94 ? -17.906 -3.223 19.078 1.00 90.19 94 VAL A N 1
ATOM 756 C CA . VAL A 1 94 ? -19.253 -3.754 18.832 1.00 90.19 94 VAL A CA 1
ATOM 757 C C . VAL A 1 94 ? -19.944 -3.955 20.180 1.00 90.19 94 VAL A C 1
ATOM 759 O O . VAL A 1 94 ? -19.380 -4.626 21.046 1.00 90.19 94 VAL A O 1
ATOM 762 N N . PRO A 1 95 ? -21.164 -3.419 20.392 1.00 91.69 95 PRO A N 1
ATOM 763 C CA . PRO A 1 95 ? -21.881 -3.599 21.649 1.00 91.69 95 PRO A CA 1
ATOM 764 C C . PRO A 1 95 ? -22.027 -5.082 22.020 1.00 91.69 95 PRO A C 1
ATOM 766 O O . PRO A 1 95 ? -22.635 -5.857 21.285 1.00 91.69 95 PRO A O 1
ATOM 769 N N . GLY A 1 96 ? -21.486 -5.470 23.178 1.00 89.56 96 GLY A N 1
ATOM 770 C CA . GLY A 1 96 ? -21.546 -6.849 23.677 1.00 89.56 96 GLY A CA 1
ATOM 771 C C . GLY A 1 96 ? -20.433 -7.778 23.177 1.00 89.56 96 GLY A C 1
ATOM 772 O O . GLY A 1 96 ? -20.482 -8.973 23.467 1.00 89.56 96 GLY A O 1
ATOM 773 N N . CYS A 1 97 ? -19.432 -7.262 22.461 1.00 90.44 97 CYS A N 1
ATOM 774 C CA . CYS A 1 97 ? -18.232 -8.004 22.078 1.00 90.44 97 CYS A CA 1
ATOM 775 C C . CYS A 1 97 ? -16.970 -7.277 22.553 1.00 90.44 97 CYS A C 1
ATOM 777 O O . CYS A 1 97 ? -16.962 -6.056 22.693 1.00 90.44 97 CYS A O 1
ATOM 779 N N . GLU A 1 98 ? -15.897 -8.035 22.781 1.00 88.81 98 GLU A N 1
ATOM 780 C CA . GLU A 1 98 ? -14.573 -7.454 23.014 1.00 88.81 98 GLU A CA 1
ATOM 781 C C . GLU A 1 98 ? -14.107 -6.696 21.757 1.00 88.81 98 GLU A C 1
ATOM 783 O O . GLU A 1 98 ? -14.270 -7.223 20.646 1.00 88.81 98 GLU A O 1
ATOM 788 N N . PRO A 1 99 ? -13.530 -5.487 21.898 1.00 92.31 99 PRO A N 1
ATOM 789 C CA . PRO A 1 99 ? -12.975 -4.749 20.773 1.00 92.31 99 PRO A CA 1
ATOM 790 C C . PRO A 1 99 ? -11.925 -5.571 20.025 1.00 92.31 99 PRO A C 1
ATOM 792 O O . PRO A 1 99 ? -11.107 -6.270 20.631 1.00 92.31 99 PRO A O 1
ATOM 795 N N . PHE A 1 100 ? -11.913 -5.465 18.699 1.00 91.00 100 PHE A N 1
ATOM 796 C CA . PHE A 1 100 ? -10.926 -6.152 17.868 1.00 91.00 100 PHE A CA 1
ATOM 797 C C . PHE A 1 100 ? -10.266 -5.202 16.871 1.00 91.00 100 PHE A C 1
ATOM 799 O O . PHE A 1 100 ? -10.768 -4.121 16.568 1.00 91.00 100 PHE A O 1
ATOM 806 N N . ARG A 1 101 ? -9.097 -5.611 16.372 1.00 92.81 101 ARG A N 1
ATOM 807 C CA . ARG A 1 101 ? -8.308 -4.833 15.415 1.00 92.81 101 ARG A CA 1
ATOM 808 C C . ARG A 1 101 ? -8.610 -5.274 14.001 1.00 92.81 101 ARG A C 1
ATOM 810 O O . ARG A 1 101 ? -8.457 -6.451 13.671 1.00 92.81 101 ARG A O 1
ATOM 817 N N . GLU A 1 102 ? -8.943 -4.314 13.157 1.00 91.19 102 GLU A N 1
ATOM 818 C CA . GLU A 1 102 ? -9.068 -4.538 11.728 1.00 91.19 102 GLU A CA 1
ATOM 819 C C . GLU A 1 102 ? -7.884 -3.909 10.990 1.00 91.19 102 GLU A C 1
ATOM 821 O O . GLU A 1 102 ? -7.578 -2.732 11.162 1.00 91.19 102 GLU A O 1
ATOM 826 N N . TYR A 1 103 ? -7.197 -4.710 10.174 1.00 91.94 103 TYR A N 1
ATOM 827 C CA . TYR A 1 103 ? -5.984 -4.314 9.456 1.00 91.94 103 TYR A CA 1
ATOM 828 C C . TYR A 1 103 ? -6.280 -3.971 7.998 1.00 91.94 103 TYR A C 1
ATOM 830 O O . TYR A 1 103 ? -7.151 -4.579 7.373 1.00 91.94 103 TYR A O 1
ATOM 838 N N . LEU A 1 104 ? -5.482 -3.075 7.406 1.00 90.44 104 LEU A N 1
ATOM 839 C CA . LEU A 1 104 ? -5.618 -2.696 5.989 1.00 90.44 104 LEU A CA 1
ATOM 840 C C . LEU A 1 104 ? -5.564 -3.911 5.041 1.00 90.44 104 LEU A C 1
ATOM 842 O O . LEU A 1 104 ? -6.224 -3.927 4.001 1.00 90.44 104 LEU A O 1
ATOM 846 N N . ALA A 1 105 ? -4.805 -4.952 5.405 1.00 85.69 105 ALA A N 1
ATOM 847 C CA . ALA A 1 105 ? -4.708 -6.198 4.649 1.00 85.69 105 ALA A CA 1
ATOM 848 C C . ALA A 1 105 ? -6.071 -6.867 4.404 1.00 85.69 105 ALA A C 1
ATOM 850 O O . ALA A 1 105 ? -6.234 -7.521 3.375 1.00 85.69 105 ALA A O 1
ATOM 851 N N . ALA A 1 106 ? -7.055 -6.680 5.291 1.00 86.94 106 ALA A N 1
ATOM 852 C CA . ALA A 1 106 ? -8.395 -7.237 5.113 1.00 86.94 106 ALA A CA 1
ATOM 853 C C . ALA A 1 106 ? -9.077 -6.730 3.828 1.00 86.94 106 ALA A C 1
ATOM 855 O O . ALA A 1 106 ? -9.815 -7.486 3.200 1.00 86.94 106 ALA A O 1
ATOM 856 N N . TYR A 1 107 ? -8.751 -5.503 3.407 1.00 94.31 107 TYR A N 1
ATOM 857 C CA . TYR A 1 107 ? -9.334 -4.821 2.248 1.00 94.31 107 TYR A CA 1
ATOM 858 C C . TYR A 1 107 ? -8.431 -4.828 1.012 1.00 94.31 107 TYR A C 1
ATOM 860 O O . TYR A 1 107 ? -8.908 -4.673 -0.109 1.00 94.31 107 TYR A O 1
ATOM 868 N N . LEU A 1 108 ? -7.117 -4.964 1.203 1.00 91.44 108 LEU A N 1
ATOM 869 C CA . LEU A 1 108 ? -6.138 -4.792 0.127 1.00 91.44 108 LEU A CA 1
ATOM 870 C C . LEU A 1 108 ? -5.579 -6.103 -0.423 1.00 91.44 108 LEU A C 1
ATOM 872 O O . LEU A 1 108 ? -5.025 -6.078 -1.519 1.00 91.44 108 LEU A O 1
ATOM 876 N N . LYS A 1 109 ? -5.722 -7.228 0.291 1.00 84.56 109 LYS A N 1
ATOM 877 C CA . LYS A 1 109 ? -5.159 -8.541 -0.090 1.00 84.56 109 LYS A CA 1
ATOM 878 C C . LYS A 1 109 ? -5.604 -9.059 -1.464 1.00 84.56 109 LYS A C 1
ATOM 880 O O . LYS A 1 109 ? -4.897 -9.863 -2.058 1.00 84.56 109 LYS A O 1
ATOM 885 N N . ASP A 1 110 ? -6.755 -8.603 -1.956 1.00 85.06 110 ASP A N 1
ATOM 886 C CA . ASP A 1 110 ? -7.337 -9.059 -3.223 1.00 85.06 110 ASP A CA 1
ATOM 887 C C . ASP A 1 110 ? -6.884 -8.203 -4.424 1.00 85.06 110 ASP A C 1
ATOM 889 O O . ASP A 1 110 ? -7.285 -8.452 -5.560 1.00 85.06 110 ASP A O 1
ATOM 893 N N . GLN A 1 111 ? -6.025 -7.199 -4.204 1.00 86.44 111 GLN A N 1
ATOM 894 C CA . GLN A 1 111 ? -5.429 -6.416 -5.291 1.00 86.44 111 GLN A CA 1
ATOM 895 C C . GLN A 1 111 ? -4.563 -7.314 -6.208 1.00 86.44 111 GLN A C 1
ATOM 897 O O . GLN A 1 111 ? -3.838 -8.181 -5.713 1.00 86.44 111 GLN A O 1
ATOM 902 N N . PRO A 1 112 ? -4.534 -7.085 -7.537 1.00 87.69 112 PRO A N 1
ATOM 903 C CA . PRO A 1 112 ? -3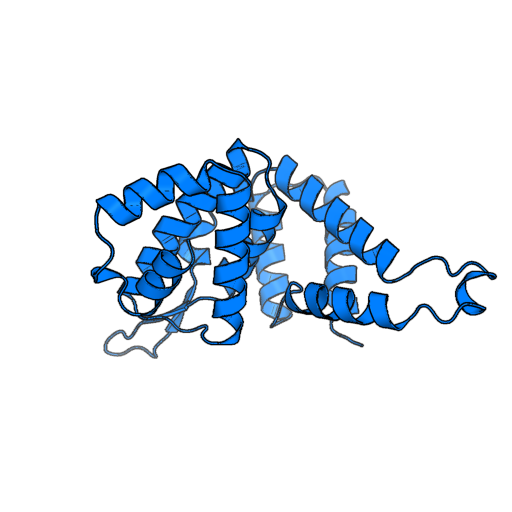.811 -7.952 -8.478 1.00 87.69 112 PRO A CA 1
ATOM 904 C C . PRO A 1 112 ? -2.319 -8.140 -8.171 1.00 87.69 112 PRO A C 1
ATOM 906 O O . PRO A 1 112 ? -1.749 -9.196 -8.447 1.00 87.69 112 PRO A O 1
ATOM 909 N N . ILE A 1 113 ? -1.676 -7.138 -7.561 1.00 88.25 113 ILE A N 1
ATOM 910 C CA . ILE A 1 113 ? -0.249 -7.186 -7.224 1.00 88.25 113 ILE A CA 1
ATOM 911 C C . ILE A 1 113 ? 0.108 -8.335 -6.269 1.00 88.25 113 ILE A C 1
ATOM 913 O O . ILE A 1 113 ? 1.196 -8.895 -6.384 1.00 88.25 113 ILE A O 1
ATOM 917 N N . TRP A 1 114 ? -0.814 -8.757 -5.394 1.00 84.12 114 TRP A N 1
ATOM 918 C CA . TRP A 1 114 ? -0.596 -9.880 -4.472 1.00 84.12 114 TRP A CA 1
ATOM 919 C C . TRP A 1 114 ? -0.465 -11.221 -5.196 1.00 84.12 114 TRP A C 1
ATOM 921 O O . TRP A 1 114 ? 0.167 -12.139 -4.678 1.00 84.12 114 TRP A O 1
ATOM 931 N N . GLN A 1 115 ? -1.009 -11.330 -6.408 1.00 81.81 115 GLN A N 1
ATOM 932 C CA . GLN A 1 115 ? -0.928 -12.525 -7.251 1.00 81.81 115 GLN A CA 1
ATOM 933 C C . GLN A 1 115 ? 0.122 -12.376 -8.369 1.00 81.81 115 GLN A C 1
ATOM 935 O O . GLN A 1 115 ? 0.323 -13.288 -9.170 1.00 81.81 115 GLN A O 1
ATOM 940 N N . SER A 1 116 ? 0.818 -11.236 -8.438 1.00 82.25 116 SER A N 1
ATOM 941 C CA . SER A 1 116 ? 1.773 -10.945 -9.507 1.00 82.25 116 SER A CA 1
ATOM 942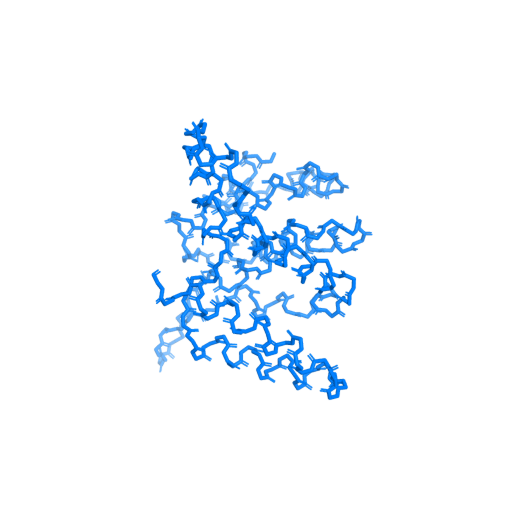 C C . SER A 1 116 ? 3.077 -11.719 -9.323 1.00 82.25 116 SER A C 1
ATOM 944 O O . SER A 1 116 ? 3.901 -11.407 -8.462 1.00 82.25 116 SER A O 1
ATOM 946 N N . LEU A 1 117 ? 3.325 -12.692 -10.204 1.00 81.75 117 LEU A N 1
ATOM 947 C CA . LEU A 1 117 ? 4.601 -13.413 -10.248 1.00 81.75 117 LEU A CA 1
ATOM 948 C C . LEU A 1 117 ? 5.789 -12.466 -10.494 1.00 81.75 117 LEU A C 1
ATOM 950 O O . LEU A 1 117 ? 6.878 -12.691 -9.973 1.00 81.75 117 LEU A O 1
ATOM 954 N N . ARG A 1 118 ? 5.581 -11.384 -11.257 1.00 85.44 118 ARG A N 1
ATOM 955 C CA . ARG A 1 118 ? 6.615 -10.372 -11.530 1.00 85.44 118 ARG A CA 1
ATOM 956 C C . ARG A 1 118 ? 7.040 -9.666 -10.242 1.00 85.44 118 ARG A C 1
ATOM 958 O O . ARG A 1 118 ? 8.237 -9.557 -9.986 1.00 85.44 118 ARG A O 1
ATOM 965 N N . PHE A 1 119 ? 6.065 -9.277 -9.417 1.00 85.69 119 PHE A N 1
ATOM 966 C CA . PHE A 1 119 ? 6.315 -8.693 -8.101 1.00 85.69 119 PHE A CA 1
ATOM 967 C C . PHE A 1 119 ? 7.078 -9.669 -7.200 1.00 85.69 119 PHE A C 1
ATOM 969 O O . PHE A 1 119 ? 8.128 -9.315 -6.667 1.00 85.69 119 PHE A O 1
ATOM 976 N N . TRP A 1 120 ? 6.595 -10.909 -7.068 1.00 80.94 120 TRP A N 1
ATOM 977 C CA . TRP A 1 120 ? 7.215 -11.893 -6.175 1.00 80.94 120 TRP A CA 1
ATOM 978 C C . TRP A 1 120 ? 8.635 -12.267 -6.595 1.00 80.94 120 TRP A C 1
ATOM 980 O O . TRP A 1 120 ? 9.513 -12.359 -5.739 1.00 80.94 120 TRP A O 1
ATOM 990 N N . ASN A 1 121 ? 8.895 -12.400 -7.897 1.00 76.12 121 ASN A N 1
ATOM 991 C CA . ASN A 1 121 ? 10.247 -12.618 -8.406 1.00 76.12 121 ASN A CA 1
ATOM 992 C C . ASN A 1 121 ? 11.168 -11.444 -8.053 1.00 76.12 121 ASN A C 1
ATOM 994 O O . ASN A 1 121 ? 12.273 -11.659 -7.559 1.00 76.12 121 ASN A O 1
ATOM 998 N N . ALA A 1 122 ? 10.715 -10.205 -8.261 1.00 78.94 122 ALA A N 1
ATOM 999 C CA . ALA A 1 122 ? 11.500 -9.023 -7.923 1.00 78.94 122 ALA A CA 1
ATOM 1000 C C . ALA A 1 122 ? 11.768 -8.918 -6.415 1.00 78.94 122 ALA A C 1
ATOM 1002 O O . ALA A 1 122 ? 12.910 -8.713 -6.015 1.00 78.94 122 ALA A O 1
ATOM 1003 N N . ALA A 1 123 ? 10.750 -9.126 -5.576 1.00 75.94 123 ALA A N 1
ATOM 1004 C CA . ALA A 1 123 ? 10.888 -9.107 -4.121 1.00 75.94 123 ALA A CA 1
ATOM 1005 C C . ALA A 1 123 ? 11.828 -10.213 -3.610 1.00 75.94 123 ALA A C 1
ATOM 1007 O O . ALA A 1 123 ? 12.583 -9.988 -2.661 1.00 75.94 123 ALA A O 1
ATOM 1008 N N . PHE A 1 124 ? 11.804 -11.384 -4.252 1.00 72.75 124 PHE A N 1
ATOM 1009 C CA . PHE A 1 124 ? 12.709 -12.492 -3.966 1.00 72.75 124 PHE A CA 1
ATOM 1010 C C . PHE A 1 124 ? 14.163 -12.153 -4.313 1.00 72.75 124 PHE A C 1
ATOM 1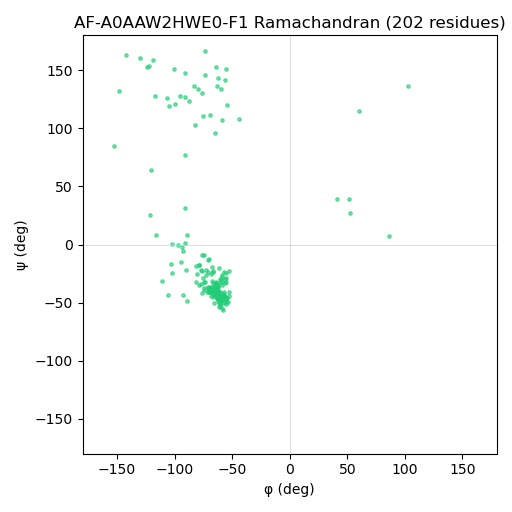012 O O . PHE A 1 124 ? 15.046 -12.306 -3.469 1.00 72.75 124 PHE A O 1
ATOM 1019 N N . PHE A 1 125 ? 14.424 -11.650 -5.524 1.00 71.12 125 PHE A N 1
ATOM 1020 C CA . PHE A 1 125 ? 15.777 -11.255 -5.926 1.00 71.12 125 PHE A CA 1
ATOM 1021 C C . PHE A 1 125 ? 16.315 -10.084 -5.103 1.00 71.12 125 PHE A C 1
ATOM 1023 O O . PHE A 1 125 ? 17.495 -10.090 -4.760 1.00 71.12 125 PHE A O 1
ATOM 1030 N N . ASP A 1 126 ? 15.462 -9.122 -4.752 1.00 70.88 126 ASP A N 1
ATOM 1031 C CA . ASP A 1 126 ? 15.791 -8.023 -3.842 1.00 70.88 126 ASP A CA 1
ATOM 1032 C C . ASP A 1 126 ? 16.228 -8.559 -2.468 1.00 70.88 126 ASP A C 1
ATOM 1034 O O . ASP A 1 126 ? 17.301 -8.216 -1.980 1.00 70.88 126 ASP A O 1
ATOM 1038 N N . ALA A 1 127 ? 15.479 -9.506 -1.890 1.00 66.12 127 ALA A N 1
ATOM 1039 C CA . ALA A 1 127 ? 15.853 -10.138 -0.623 1.00 66.12 127 ALA A CA 1
ATOM 1040 C C . ALA A 1 127 ? 17.178 -10.921 -0.706 1.00 66.12 127 ALA A C 1
ATOM 1042 O O . ALA A 1 127 ? 18.005 -10.814 0.198 1.00 66.12 127 ALA A O 1
ATOM 1043 N N . LEU A 1 128 ? 17.413 -11.663 -1.797 1.00 64.00 128 LEU A N 1
ATOM 1044 C CA . LEU A 1 128 ? 18.688 -12.356 -2.022 1.00 64.00 128 LEU A CA 1
ATOM 1045 C C . LEU A 1 128 ? 19.859 -11.378 -2.147 1.00 64.00 128 LEU A C 1
ATOM 1047 O O . LEU A 1 128 ? 20.955 -11.648 -1.659 1.00 64.00 128 LEU A O 1
ATOM 1051 N N . GLN A 1 129 ? 19.660 -10.248 -2.826 1.00 64.56 129 GLN A N 1
ATOM 1052 C CA . GLN A 1 129 ? 20.689 -9.217 -2.927 1.00 64.56 129 GLN A CA 1
ATOM 1053 C C . GLN A 1 129 ? 20.974 -8.595 -1.562 1.00 64.56 129 GLN A C 1
ATOM 1055 O O . GLN A 1 129 ? 22.145 -8.474 -1.201 1.00 64.56 129 GLN A O 1
ATOM 1060 N N . CYS A 1 130 ? 19.939 -8.289 -0.776 1.00 63.03 130 CYS A N 1
ATOM 1061 C CA . CYS A 1 130 ? 20.105 -7.851 0.605 1.00 63.03 130 CYS A CA 1
ATOM 1062 C C . CYS A 1 130 ? 20.919 -8.870 1.410 1.00 63.03 130 CYS A C 1
ATOM 1064 O O . CYS A 1 130 ? 21.906 -8.477 2.021 1.00 63.03 130 CYS A O 1
ATOM 1066 N N . GLU A 1 131 ? 20.599 -10.166 1.368 1.00 57.75 131 GLU A N 1
ATOM 1067 C CA . GLU A 1 131 ? 21.373 -11.199 2.077 1.00 57.75 131 GLU A CA 1
ATOM 1068 C C . GLU A 1 131 ? 22.856 -11.194 1.666 1.00 57.75 131 GLU A C 1
ATOM 1070 O O . GLU A 1 131 ? 23.744 -11.217 2.521 1.00 57.75 131 GLU A O 1
ATOM 1075 N N . ARG A 1 132 ? 23.147 -11.093 0.363 1.00 60.28 132 ARG A N 1
ATOM 1076 C CA . ARG A 1 132 ? 24.529 -11.035 -0.150 1.00 60.28 132 ARG A CA 1
ATOM 1077 C C . ARG A 1 132 ? 25.281 -9.789 0.319 1.00 60.28 132 ARG A C 1
ATOM 1079 O O . ARG A 1 132 ? 26.484 -9.870 0.546 1.00 60.28 132 ARG A O 1
ATOM 1086 N N . LEU A 1 133 ? 24.588 -8.662 0.478 1.00 57.56 133 LEU A N 1
ATOM 1087 C CA . LEU A 1 133 ? 25.154 -7.434 1.043 1.00 57.56 133 LEU A CA 1
ATOM 1088 C C . LEU A 1 133 ? 25.350 -7.523 2.564 1.00 57.56 133 LEU A C 1
ATOM 1090 O O . LEU A 1 133 ? 26.305 -6.950 3.076 1.00 57.56 133 LEU A O 1
ATOM 1094 N N . HIS A 1 134 ? 24.490 -8.257 3.279 1.00 51.47 134 HIS A N 1
ATOM 1095 C CA . HIS A 1 134 ? 24.621 -8.502 4.723 1.00 51.47 134 HIS A CA 1
ATOM 1096 C C . HIS A 1 134 ? 25.682 -9.565 5.046 1.00 51.47 134 HIS A C 1
ATOM 1098 O O . HIS A 1 134 ? 26.236 -9.576 6.146 1.00 51.47 134 HIS A O 1
ATOM 1104 N N . ARG A 1 135 ? 26.013 -10.434 4.084 1.00 58.81 135 ARG A N 1
ATOM 1105 C CA . ARG A 1 135 ? 27.125 -11.386 4.154 1.00 58.81 135 ARG A CA 1
ATOM 1106 C C . ARG A 1 135 ? 28.108 -11.142 3.006 1.00 58.81 135 ARG A C 1
ATOM 1108 O O . ARG A 1 135 ? 28.271 -12.018 2.149 1.00 58.81 135 ARG A O 1
ATOM 1115 N N . PRO A 1 136 ? 28.769 -9.970 2.968 1.00 50.03 136 PRO A N 1
ATOM 1116 C CA . PRO A 1 136 ? 29.757 -9.714 1.941 1.00 50.03 136 PRO A CA 1
ATOM 1117 C C . PRO A 1 136 ? 30.841 -10.785 2.073 1.00 50.03 136 PRO A C 1
ATOM 1119 O O . PRO A 1 136 ? 31.284 -11.114 3.178 1.00 50.03 136 PRO A O 1
ATOM 1122 N N . VAL A 1 137 ? 31.244 -11.381 0.951 1.00 48.06 137 VAL A N 1
ATOM 1123 C CA . VAL A 1 137 ? 32.442 -12.221 0.928 1.00 48.06 137 VAL A CA 1
ATOM 1124 C C . VAL A 1 137 ? 33.595 -11.278 1.227 1.00 48.06 137 VAL A C 1
ATOM 1126 O O . VAL A 1 137 ? 34.052 -10.567 0.340 1.00 48.06 137 VAL A O 1
ATOM 1129 N N . VAL A 1 138 ? 33.998 -11.225 2.496 1.00 47.38 138 VAL A N 1
ATOM 1130 C CA . VAL A 1 138 ? 35.076 -10.359 2.959 1.00 47.38 138 VAL A CA 1
ATOM 1131 C C . VAL A 1 138 ? 36.326 -10.742 2.184 1.00 47.38 138 VAL A C 1
ATOM 1133 O O . VAL A 1 138 ? 36.910 -11.810 2.395 1.00 47.38 138 VAL A O 1
ATOM 1136 N N . THR A 1 139 ? 36.727 -9.882 1.254 1.00 51.88 139 THR A N 1
ATOM 1137 C CA . THR A 1 139 ? 38.028 -10.032 0.619 1.00 51.88 139 THR A CA 1
ATOM 1138 C C . THR A 1 139 ? 39.096 -9.617 1.628 1.00 51.88 139 THR A C 1
ATOM 1140 O O . THR A 1 139 ? 38.887 -8.724 2.451 1.00 51.88 139 THR A O 1
ATOM 1143 N N . ARG A 1 140 ? 40.263 -10.277 1.599 1.00 52.12 140 ARG A N 1
ATOM 1144 C CA . ARG A 1 140 ? 41.376 -9.988 2.529 1.00 52.12 140 ARG A CA 1
ATOM 1145 C C . ARG A 1 140 ? 41.781 -8.504 2.557 1.00 52.12 140 ARG A C 1
ATOM 1147 O O . ARG A 1 140 ? 42.346 -8.064 3.552 1.00 52.12 140 ARG A O 1
ATOM 1154 N N . GLU A 1 141 ? 41.480 -7.757 1.498 1.00 53.34 141 GLU A N 1
ATOM 1155 C CA . GLU A 1 141 ? 41.837 -6.347 1.332 1.00 53.34 141 GLU A CA 1
ATOM 1156 C C . GLU A 1 141 ? 40.912 -5.390 2.110 1.00 53.34 141 GLU A C 1
ATOM 1158 O O . GLU A 1 141 ? 41.374 -4.398 2.668 1.00 53.34 141 GLU A O 1
ATOM 1163 N N . GLU A 1 142 ? 39.615 -5.698 2.230 1.00 53.03 142 GLU A N 1
ATOM 1164 C CA . GLU A 1 142 ? 38.622 -4.804 2.856 1.00 53.03 142 GLU A CA 1
ATOM 1165 C C . GLU A 1 142 ? 38.725 -4.768 4.388 1.00 53.03 142 GLU A C 1
ATOM 1167 O O . GLU A 1 142 ? 38.484 -3.725 5.000 1.00 53.03 142 GLU A O 1
ATOM 1172 N N . VAL A 1 143 ? 39.195 -5.859 5.011 1.00 54.44 143 VAL A N 1
ATOM 1173 C CA . VAL A 1 143 ? 39.543 -5.909 6.450 1.00 54.44 143 VAL A CA 1
ATOM 1174 C C . VAL A 1 143 ? 40.626 -4.884 6.796 1.00 54.44 143 VAL A C 1
ATOM 1176 O O . VAL A 1 143 ? 40.683 -4.384 7.917 1.00 54.44 143 VAL A O 1
ATOM 1179 N N . ARG A 1 144 ? 41.479 -4.534 5.828 1.00 51.19 144 ARG A N 1
ATOM 1180 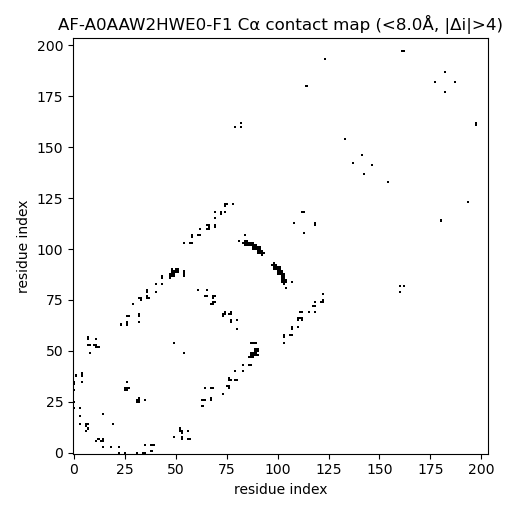C CA . ARG A 1 144 ? 42.620 -3.638 6.027 1.00 51.19 144 ARG A CA 1
ATOM 1181 C C . ARG A 1 144 ? 42.231 -2.154 6.060 1.00 51.19 144 ARG A C 1
ATOM 1183 O O . ARG A 1 144 ? 43.021 -1.349 6.544 1.00 51.19 144 ARG A O 1
ATOM 1190 N N . GLN A 1 145 ? 41.045 -1.788 5.561 1.00 56.94 145 GLN A N 1
ATOM 1191 C CA . GLN A 1 145 ? 40.712 -0.402 5.193 1.00 56.94 145 GLN A CA 1
ATOM 1192 C C . GLN A 1 145 ? 39.578 0.255 6.021 1.00 56.94 145 GLN A C 1
ATOM 1194 O O . GLN A 1 145 ? 39.153 1.358 5.689 1.00 56.94 145 GLN A O 1
ATOM 1199 N N . ASN A 1 146 ? 39.097 -0.389 7.093 1.00 53.31 146 ASN A N 1
ATOM 1200 C CA . ASN A 1 146 ? 38.224 0.182 8.142 1.00 53.31 146 ASN A CA 1
ATOM 1201 C C . ASN A 1 146 ? 36.943 0.923 7.668 1.00 53.31 146 ASN A C 1
ATOM 1203 O O . ASN A 1 146 ? 36.543 1.938 8.233 1.00 53.31 146 ASN A O 1
ATOM 1207 N N . ARG A 1 147 ? 36.262 0.412 6.633 1.00 55.56 147 ARG A N 1
ATOM 1208 C CA . ARG A 1 147 ? 35.094 1.042 5.974 1.00 55.56 147 ARG A CA 1
ATOM 1209 C C . ARG A 1 147 ? 33.726 0.642 6.567 1.00 55.56 147 ARG A C 1
ATOM 1211 O O . ARG A 1 147 ? 32.743 0.535 5.840 1.00 55.56 147 ARG A O 1
ATOM 1218 N N . LEU A 1 148 ? 33.668 0.366 7.870 1.00 55.84 148 LEU A N 1
ATOM 1219 C CA . LEU A 1 148 ? 32.539 -0.316 8.526 1.00 55.84 148 LEU A CA 1
ATOM 1220 C C . LEU A 1 148 ? 31.339 0.606 8.842 1.00 55.84 148 LEU A C 1
ATOM 1222 O O . LEU A 1 148 ? 30.200 0.147 8.910 1.00 55.84 148 LEU A O 1
ATOM 1226 N N . GLU A 1 149 ? 31.565 1.911 8.996 1.00 51.94 149 GLU A N 1
ATOM 1227 C CA . GLU A 1 149 ? 30.542 2.853 9.484 1.00 51.94 149 GLU A CA 1
ATOM 1228 C C . GLU A 1 149 ? 29.427 3.122 8.458 1.00 51.94 149 GLU A C 1
ATOM 1230 O O . GLU A 1 149 ? 28.252 3.087 8.810 1.00 51.94 149 GLU A O 1
ATOM 1235 N N . ALA A 1 150 ? 29.757 3.266 7.168 1.00 50.56 150 ALA A N 1
ATOM 1236 C CA . ALA A 1 150 ? 28.766 3.496 6.106 1.00 50.56 150 ALA A CA 1
ATOM 1237 C C . ALA A 1 150 ? 27.854 2.279 5.839 1.00 50.56 150 ALA A C 1
ATOM 1239 O O . ALA A 1 150 ? 26.725 2.433 5.387 1.00 50.56 150 ALA A O 1
ATOM 1240 N N . ILE A 1 151 ? 28.325 1.068 6.156 1.00 54.66 151 ILE A N 1
ATOM 1241 C CA . ILE A 1 151 ? 27.548 -0.180 6.053 1.00 54.66 151 ILE A CA 1
ATOM 1242 C C . ILE A 1 151 ? 26.485 -0.252 7.165 1.00 54.66 151 ILE A C 1
ATOM 1244 O O . ILE A 1 151 ? 25.453 -0.899 7.008 1.00 54.66 151 ILE A O 1
ATOM 1248 N N . THR A 1 152 ? 26.718 0.425 8.290 1.00 51.34 152 THR A N 1
ATOM 1249 C CA . THR A 1 152 ? 25.886 0.318 9.497 1.00 51.34 152 THR A CA 1
ATOM 1250 C C . THR A 1 152 ? 24.615 1.178 9.417 1.00 51.34 152 THR A C 1
ATOM 1252 O O . THR A 1 152 ? 23.570 0.771 9.920 1.00 51.34 152 THR A O 1
ATOM 1255 N N . ASP A 1 153 ? 24.672 2.322 8.732 1.00 46.88 153 ASP A N 1
ATOM 1256 C CA . ASP A 1 153 ? 23.533 3.246 8.583 1.00 46.88 153 ASP A CA 1
ATOM 1257 C C . ASP A 1 153 ? 22.497 2.717 7.563 1.00 46.88 153 ASP A C 1
ATOM 1259 O O . ASP A 1 153 ? 21.292 2.686 7.822 1.00 46.88 153 ASP A O 1
ATOM 1263 N N . GLU A 1 154 ? 22.970 2.155 6.441 1.00 47.41 154 GLU A N 1
ATOM 1264 C CA . GLU A 1 154 ? 22.129 1.445 5.459 1.00 47.41 154 GLU A CA 1
ATOM 1265 C C . GLU A 1 154 ? 21.489 0.181 6.076 1.00 47.41 154 GLU A C 1
ATOM 1267 O O . GLU A 1 154 ? 20.334 -0.157 5.801 1.00 47.41 154 GLU A O 1
ATOM 1272 N N . ARG A 1 155 ? 22.215 -0.495 6.978 1.00 50.06 155 ARG A N 1
ATOM 1273 C CA . ARG A 1 155 ? 21.749 -1.672 7.726 1.00 50.06 155 ARG A CA 1
ATOM 1274 C C . ARG A 1 155 ? 20.563 -1.354 8.643 1.00 50.06 155 ARG A C 1
ATOM 1276 O O . ARG A 1 155 ? 19.574 -2.085 8.615 1.00 50.06 155 ARG A O 1
ATOM 1283 N N . GLN A 1 156 ? 20.605 -0.245 9.388 1.00 44.38 156 GLN A N 1
ATOM 1284 C CA . GLN A 1 156 ? 19.471 0.184 10.223 1.00 44.38 156 GLN A CA 1
ATOM 1285 C C . GLN A 1 156 ? 18.226 0.537 9.398 1.00 44.38 156 GLN A C 1
ATOM 1287 O O . GLN A 1 156 ? 17.095 0.327 9.849 1.00 44.38 156 GLN A O 1
ATOM 1292 N N . TYR A 1 157 ? 18.399 1.053 8.179 1.00 44.91 157 TYR A N 1
ATOM 1293 C CA . TYR A 1 157 ? 17.273 1.315 7.285 1.00 44.91 157 TYR A CA 1
ATOM 1294 C C . TYR A 1 157 ? 16.575 0.017 6.854 1.00 44.91 157 TYR A C 1
ATOM 1296 O O . TYR A 1 157 ? 15.347 -0.043 6.891 1.00 44.91 157 TYR A O 1
ATOM 1304 N N . GLN A 1 158 ? 17.339 -1.029 6.521 1.00 47.66 158 GLN A N 1
ATOM 1305 C CA . GLN A 1 158 ? 16.835 -2.325 6.040 1.00 47.66 158 GLN A CA 1
ATOM 1306 C C . GLN A 1 158 ? 16.211 -3.194 7.148 1.00 47.66 158 GLN A C 1
ATOM 1308 O O . GLN A 1 158 ? 15.169 -3.822 6.929 1.00 47.66 158 GLN A O 1
ATOM 1313 N N . GLU A 1 159 ? 16.777 -3.189 8.360 1.00 43.44 159 GLU A N 1
ATOM 1314 C CA . GLU A 1 159 ? 16.222 -3.909 9.522 1.00 43.44 159 GLU A CA 1
ATOM 1315 C C . GLU A 1 159 ? 14.790 -3.437 9.848 1.00 43.44 159 GLU A C 1
ATOM 1317 O O . GLU A 1 159 ? 13.910 -4.244 10.145 1.00 43.44 159 GLU A O 1
ATOM 1322 N N . ASN A 1 160 ? 14.496 -2.147 9.657 1.00 41.25 160 ASN A N 1
ATOM 1323 C CA . ASN A 1 160 ? 13.163 -1.575 9.877 1.00 41.25 160 ASN A CA 1
ATOM 1324 C C . ASN A 1 160 ? 12.099 -1.984 8.834 1.00 41.25 160 ASN A C 1
ATOM 1326 O O . ASN A 1 160 ? 10.907 -1.740 9.062 1.00 41.25 160 ASN A O 1
ATOM 1330 N N . ILE A 1 161 ? 12.497 -2.578 7.701 1.00 41.91 161 ILE A N 1
ATOM 1331 C CA . ILE A 1 161 ? 11.606 -3.059 6.621 1.00 41.91 161 ILE A CA 1
ATOM 1332 C C . ILE A 1 161 ? 11.268 -4.550 6.806 1.00 41.91 161 ILE A C 1
ATOM 1334 O O . ILE A 1 161 ? 10.309 -5.051 6.210 1.00 41.91 161 ILE A O 1
ATOM 1338 N N . THR A 1 162 ? 12.019 -5.250 7.661 1.00 40.09 162 THR A N 1
ATOM 1339 C CA . THR A 1 162 ? 11.837 -6.673 7.965 1.00 40.09 162 THR A CA 1
ATOM 1340 C C . THR A 1 162 ? 10.740 -6.848 9.021 1.00 40.09 162 THR A C 1
ATOM 1342 O O . THR A 1 162 ? 10.637 -6.068 9.965 1.00 40.09 162 THR A O 1
ATOM 1345 N N . PHE A 1 163 ? 9.857 -7.827 8.806 1.00 40.12 163 PHE A N 1
ATOM 1346 C CA . PHE A 1 163 ? 8.597 -8.043 9.525 1.00 40.12 163 PHE A CA 1
ATOM 1347 C C . PHE A 1 163 ? 8.713 -7.898 11.050 1.00 40.12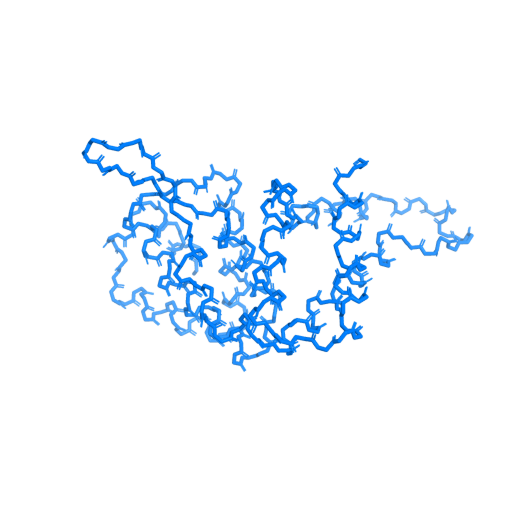 163 PHE A C 1
ATOM 1349 O O . PHE A 1 163 ? 9.236 -8.758 11.752 1.00 40.12 163 PHE A O 1
ATOM 1356 N N . GLY A 1 164 ? 8.159 -6.802 11.568 1.00 41.16 164 GLY A N 1
ATOM 1357 C CA . GLY A 1 164 ? 7.939 -6.612 12.992 1.00 41.16 164 GLY A CA 1
ATOM 1358 C C . GLY A 1 164 ? 6.657 -7.312 13.444 1.00 41.16 164 GLY A C 1
ATOM 1359 O O . GLY A 1 164 ? 5.583 -6.742 13.279 1.00 41.16 164 GLY A O 1
ATOM 1360 N N . GLN A 1 165 ? 6.838 -8.466 14.092 1.00 37.41 165 GLN A N 1
ATOM 1361 C CA . GLN A 1 165 ? 5.922 -9.233 14.958 1.00 37.41 165 GLN A CA 1
ATOM 1362 C C . GLN A 1 165 ? 5.213 -10.498 14.423 1.00 37.41 165 GLN A C 1
ATOM 1364 O O . GLN A 1 165 ? 4.643 -10.545 13.341 1.00 37.41 165 GLN A O 1
ATOM 1369 N N . ASP A 1 166 ? 5.259 -11.472 15.341 1.00 40.22 166 ASP A N 1
ATOM 1370 C CA . ASP A 1 166 ? 4.633 -12.785 15.515 1.00 40.22 166 ASP A CA 1
ATOM 1371 C C . ASP A 1 166 ? 4.856 -13.899 14.476 1.00 40.22 166 ASP A C 1
ATOM 1373 O O . ASP A 1 166 ? 4.415 -13.861 13.322 1.00 40.22 166 ASP A O 1
ATOM 1377 N N . LYS A 1 167 ? 5.528 -14.958 14.941 1.00 43.53 167 LYS A N 1
ATOM 1378 C CA . LYS A 1 167 ? 5.908 -16.138 14.156 1.00 43.53 167 LYS A CA 1
ATOM 1379 C C . LYS A 1 167 ? 4.673 -16.937 13.744 1.00 43.53 167 LYS A C 1
ATOM 1381 O O . LYS A 1 167 ? 4.630 -17.442 12.620 1.00 43.53 167 LYS A O 1
ATOM 1386 N N . GLU A 1 168 ? 3.661 -17.009 14.609 1.00 44.66 168 GLU A N 1
ATOM 1387 C CA . GLU A 1 168 ? 2.386 -17.659 14.299 1.00 44.66 168 GLU A CA 1
ATOM 1388 C C . GLU A 1 168 ? 1.642 -16.957 13.150 1.00 44.66 168 GLU A C 1
ATOM 1390 O O . GLU A 1 168 ? 1.156 -17.634 12.243 1.00 44.66 168 GLU A O 1
ATOM 1395 N N . LEU A 1 169 ? 1.614 -15.618 13.128 1.00 43.44 169 LEU A N 1
ATOM 1396 C CA . LEU A 1 169 ? 0.943 -14.833 12.080 1.00 43.44 169 LEU A CA 1
ATOM 1397 C C . LEU A 1 169 ? 1.657 -14.945 10.731 1.00 43.44 169 LEU A C 1
ATOM 1399 O O . LEU A 1 169 ? 1.002 -15.075 9.694 1.00 43.44 169 LEU A O 1
ATOM 1403 N N . CYS A 1 170 ? 2.994 -14.979 10.736 1.00 45.94 170 CYS A N 1
ATOM 1404 C CA . CYS A 1 170 ? 3.771 -15.280 9.536 1.00 45.94 170 CYS A CA 1
ATOM 1405 C C . CYS A 1 170 ? 3.419 -16.675 9.001 1.00 45.94 170 CYS A C 1
ATOM 1407 O O . CYS A 1 170 ? 3.117 -16.820 7.822 1.00 45.94 170 CYS A O 1
ATOM 1409 N N . ILE A 1 171 ? 3.378 -17.701 9.857 1.00 48.09 171 ILE A N 1
ATOM 1410 C CA . ILE A 1 171 ? 3.032 -19.076 9.456 1.00 48.09 171 ILE A CA 1
ATOM 1411 C C . ILE A 1 171 ? 1.595 -19.174 8.927 1.00 48.09 171 ILE A C 1
ATOM 1413 O O . ILE A 1 171 ? 1.348 -19.875 7.942 1.00 48.09 171 ILE A O 1
ATOM 1417 N N . GLU A 1 172 ? 0.644 -18.473 9.539 1.00 46.84 172 GLU A N 1
ATOM 1418 C CA . GLU A 1 172 ? -0.750 -18.475 9.097 1.00 46.84 172 GLU A CA 1
ATOM 1419 C C . GLU A 1 172 ? -0.928 -17.753 7.750 1.00 46.84 172 GLU A C 1
ATOM 1421 O O . GLU A 1 172 ? -1.631 -18.255 6.866 1.00 46.84 172 GLU A O 1
ATOM 1426 N N . PHE A 1 173 ? -0.227 -16.631 7.552 1.00 45.50 173 PHE A N 1
ATOM 1427 C CA . PHE A 1 173 ? -0.140 -15.936 6.267 1.00 45.50 173 PHE A CA 1
ATOM 1428 C C . PHE A 1 173 ? 0.447 -16.855 5.187 1.00 45.50 173 PHE A C 1
ATOM 1430 O O . PHE A 1 173 ? -0.151 -17.020 4.126 1.00 45.50 173 PHE A O 1
ATOM 1437 N N . LEU A 1 174 ? 1.553 -17.542 5.486 1.00 50.16 174 LEU A N 1
ATOM 1438 C CA . LEU A 1 174 ? 2.214 -18.481 4.572 1.00 50.16 174 LEU A CA 1
ATOM 1439 C C . LEU A 1 174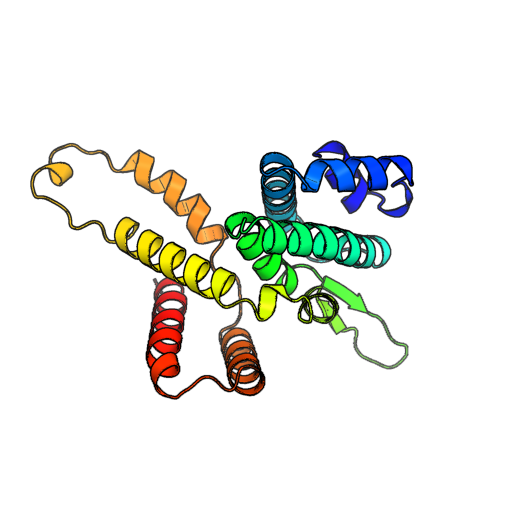 ? 1.304 -19.664 4.203 1.00 50.16 174 LEU A C 1
ATOM 1441 O O . LEU A 1 174 ? 1.234 -20.048 3.036 1.00 50.16 1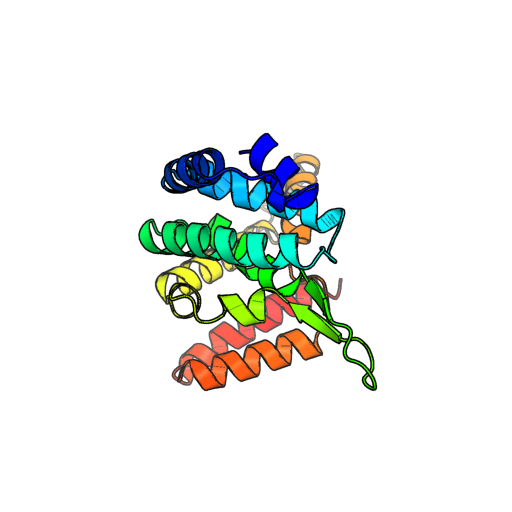74 LEU A O 1
ATOM 1445 N N . ARG A 1 175 ? 0.551 -20.214 5.167 1.00 49.19 175 ARG A N 1
ATOM 1446 C CA . ARG A 1 175 ? -0.433 -21.283 4.910 1.00 49.19 175 ARG A CA 1
ATOM 1447 C C . ARG A 1 175 ? -1.560 -20.814 3.996 1.00 49.19 175 ARG A C 1
ATOM 1449 O O . ARG A 1 175 ? -1.919 -21.539 3.071 1.00 49.19 175 ARG A O 1
ATOM 1456 N N . LYS A 1 176 ? -2.086 -19.608 4.228 1.00 47.09 176 LYS A N 1
ATOM 1457 C CA . LYS A 1 176 ? -3.139 -19.003 3.397 1.00 47.09 176 LYS A CA 1
ATOM 1458 C C . LYS A 1 176 ? -2.638 -18.722 1.974 1.00 47.09 176 LYS A C 1
ATOM 1460 O O . LYS A 1 176 ? -3.353 -19.024 1.025 1.00 47.09 176 LYS A O 1
ATOM 1465 N N . GLN A 1 177 ? -1.397 -18.257 1.810 1.00 43.84 177 GLN A N 1
ATOM 1466 C CA . GLN A 1 177 ? -0.794 -18.020 0.490 1.00 43.84 177 GLN A CA 1
ATOM 1467 C C . GLN A 1 177 ? -0.507 -19.321 -0.283 1.00 43.84 177 GLN A C 1
ATOM 1469 O O . GLN A 1 177 ? -0.796 -19.391 -1.475 1.00 43.84 177 GLN A O 1
ATOM 1474 N N . CYS A 1 178 ? -0.042 -20.388 0.377 1.00 45.94 178 CYS A N 1
ATOM 1475 C CA . CYS A 1 178 ? 0.120 -21.704 -0.259 1.00 45.94 178 CYS A CA 1
ATOM 1476 C C . CYS A 1 178 ? -1.215 -22.309 -0.732 1.00 45.94 178 CYS A C 1
ATOM 1478 O O . CYS A 1 178 ? -1.257 -22.952 -1.780 1.00 45.94 178 CYS A O 1
ATOM 1480 N N . LEU A 1 179 ? -2.297 -22.095 0.025 1.00 42.56 179 LEU A N 1
ATOM 1481 C CA . LEU A 1 179 ? -3.646 -22.559 -0.320 1.00 42.56 179 LEU A CA 1
ATOM 1482 C C . LEU A 1 179 ? -4.256 -21.783 -1.495 1.00 42.56 179 LEU A C 1
ATOM 1484 O O . LEU A 1 179 ? -4.927 -22.382 -2.330 1.00 42.56 179 LEU A O 1
ATOM 1488 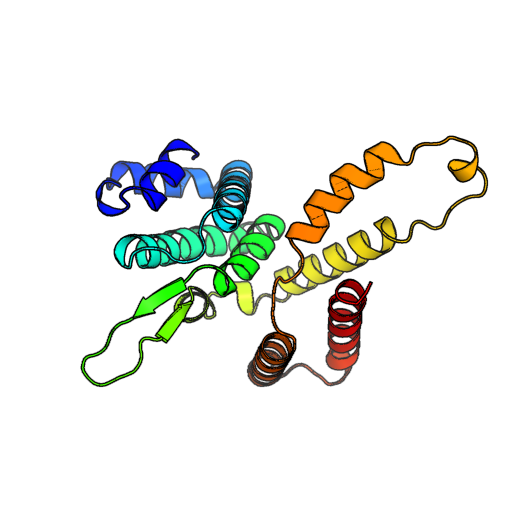N N . ILE A 1 180 ? -4.011 -20.473 -1.571 1.00 42.72 180 ILE A N 1
ATOM 1489 C CA . ILE A 1 180 ? -4.547 -19.602 -2.630 1.00 42.72 180 ILE A CA 1
ATOM 1490 C C . ILE A 1 180 ? -3.771 -19.769 -3.945 1.00 42.72 180 ILE A C 1
ATOM 1492 O O . ILE A 1 180 ? -4.361 -19.681 -5.018 1.00 42.72 180 ILE A O 1
ATOM 1496 N N . ALA A 1 181 ? -2.463 -20.031 -3.886 1.00 40.47 181 ALA A N 1
ATOM 1497 C CA . ALA A 1 181 ? -1.603 -19.913 -5.060 1.00 40.47 181 ALA A CA 1
ATOM 1498 C C . ALA A 1 181 ? -1.416 -21.204 -5.884 1.00 40.47 181 ALA A C 1
ATOM 1500 O O . ALA A 1 181 ? -0.773 -21.136 -6.929 1.00 40.47 181 ALA A O 1
ATOM 1501 N N . ALA A 1 182 ? -1.938 -22.364 -5.451 1.00 46.03 182 ALA A N 1
ATOM 1502 C CA . ALA A 1 182 ? -1.781 -23.656 -6.149 1.00 46.03 182 ALA A CA 1
ATOM 1503 C C . ALA A 1 182 ? -0.351 -23.874 -6.705 1.00 46.03 182 ALA A C 1
ATOM 1505 O O . ALA A 1 182 ? -0.154 -24.333 -7.832 1.00 46.03 182 ALA A O 1
ATOM 1506 N N . LEU A 1 183 ? 0.666 -23.467 -5.937 1.00 44.25 183 LEU A N 1
ATOM 1507 C CA . LEU A 1 183 ? 2.043 -23.431 -6.416 1.00 44.25 183 LEU A CA 1
ATOM 1508 C C . LEU A 1 183 ? 2.612 -24.849 -6.445 1.00 44.25 183 LEU A C 1
ATOM 1510 O O . LEU A 1 183 ? 2.515 -25.599 -5.474 1.00 44.25 183 LEU A O 1
ATOM 1514 N N . ALA A 1 184 ? 3.214 -25.206 -7.579 1.00 44.41 184 ALA A N 1
ATOM 1515 C CA . ALA A 1 184 ? 3.808 -26.514 -7.802 1.00 44.41 184 ALA A CA 1
ATOM 1516 C C . ALA A 1 184 ? 4.855 -26.869 -6.717 1.00 44.41 184 ALA A C 1
ATOM 1518 O O . ALA A 1 184 ? 5.535 -25.979 -6.197 1.00 44.41 184 ALA A O 1
ATOM 1519 N N . PRO A 1 185 ? 5.061 -28.166 -6.408 1.00 45.03 185 PRO A N 1
ATOM 1520 C CA . PRO A 1 185 ? 5.901 -28.616 -5.291 1.00 45.03 185 PRO A CA 1
ATOM 1521 C C . PRO A 1 185 ? 7.346 -28.085 -5.287 1.00 45.03 185 PRO A C 1
ATOM 1523 O O . PRO A 1 185 ? 7.961 -27.985 -4.230 1.00 45.03 185 PRO A O 1
ATOM 1526 N N . GLY A 1 186 ? 7.893 -27.705 -6.447 1.00 42.66 186 GLY A N 1
ATOM 1527 C CA . GLY A 1 186 ? 9.242 -27.137 -6.565 1.00 42.66 186 GLY A CA 1
ATOM 1528 C C . GLY A 1 186 ? 9.388 -25.715 -6.005 1.00 42.66 186 GLY A C 1
ATOM 1529 O O . GLY A 1 186 ? 10.480 -25.329 -5.593 1.00 42.66 186 GLY A O 1
ATOM 1530 N N . THR A 1 187 ? 8.298 -24.948 -5.922 1.00 41.78 187 THR A N 1
ATOM 1531 C CA . THR A 1 187 ? 8.292 -23.570 -5.395 1.00 41.78 187 THR A CA 1
ATOM 1532 C C . THR A 1 187 ? 8.309 -23.541 -3.864 1.00 41.78 187 THR A C 1
ATOM 1534 O O . THR A 1 187 ? 8.696 -22.543 -3.256 1.00 41.78 187 THR A O 1
ATOM 1537 N N . ILE A 1 188 ? 7.961 -24.666 -3.232 1.00 44.38 188 ILE A N 1
ATOM 1538 C CA . ILE A 1 188 ? 7.951 -24.845 -1.777 1.00 44.38 188 ILE A CA 1
ATOM 1539 C C . ILE A 1 188 ? 9.367 -24.706 -1.207 1.00 44.38 188 ILE A C 1
ATOM 1541 O O . ILE A 1 188 ? 9.520 -24.119 -0.144 1.00 44.38 188 ILE A O 1
ATOM 1545 N N . LEU A 1 189 ? 10.411 -25.153 -1.919 1.00 41.97 189 LEU A N 1
ATOM 1546 C CA . LEU A 1 189 ? 11.799 -25.051 -1.443 1.00 41.97 189 LEU A CA 1
ATOM 1547 C C . LEU A 1 189 ? 12.299 -23.596 -1.397 1.00 41.97 189 LEU A C 1
ATOM 1549 O O . LEU A 1 189 ? 12.967 -23.201 -0.445 1.00 41.97 189 LEU A O 1
ATOM 1553 N N . LEU A 1 190 ? 11.928 -22.788 -2.397 1.00 43.47 190 LEU A N 1
ATOM 1554 C CA . LEU A 1 190 ? 12.240 -21.354 -2.472 1.00 43.47 190 LEU A CA 1
ATOM 1555 C C . LEU A 1 190 ? 11.486 -20.557 -1.403 1.00 43.47 190 LEU A C 1
ATOM 1557 O O . LEU A 1 190 ? 12.057 -19.669 -0.775 1.00 43.47 190 LEU A O 1
ATOM 1561 N N . PHE A 1 191 ? 10.233 -20.930 -1.143 1.00 44.56 191 PHE A N 1
ATOM 1562 C CA . PHE A 1 191 ? 9.413 -20.337 -0.091 1.00 44.56 191 PHE A CA 1
ATOM 1563 C C . PHE A 1 191 ? 9.924 -20.722 1.307 1.00 44.56 191 PHE A C 1
ATOM 1565 O O . PHE A 1 191 ? 10.019 -19.869 2.183 1.00 44.56 191 PHE A O 1
ATOM 1572 N N . HIS A 1 192 ? 10.361 -21.970 1.509 1.00 42.12 192 HIS A N 1
ATOM 1573 C CA . HIS A 1 192 ? 10.985 -22.416 2.760 1.00 42.12 192 HIS A CA 1
ATOM 1574 C C . HIS A 1 192 ? 12.337 -21.728 3.012 1.00 42.12 192 HIS A C 1
ATOM 1576 O O . HIS A 1 192 ? 12.645 -21.395 4.155 1.00 42.12 192 HIS A O 1
ATOM 1582 N N . LEU A 1 193 ? 13.128 -21.465 1.965 1.00 42.97 193 LEU A N 1
ATOM 1583 C CA . LEU A 1 193 ? 14.364 -20.673 2.041 1.00 42.97 193 LEU A CA 1
ATOM 1584 C C . LEU A 1 193 ? 14.081 -19.208 2.402 1.00 42.97 193 LEU A C 1
ATOM 1586 O O . LEU A 1 193 ? 14.745 -18.670 3.284 1.00 42.97 193 LEU A O 1
ATOM 1590 N N . PHE A 1 194 ? 13.047 -18.603 1.812 1.00 45.59 194 PHE A N 1
ATOM 1591 C CA . PHE A 1 194 ? 12.596 -17.245 2.139 1.00 45.59 194 PHE A CA 1
ATOM 1592 C C . PHE A 1 194 ? 12.134 -17.129 3.602 1.00 45.59 194 PHE A C 1
ATOM 1594 O O . PHE A 1 194 ? 12.485 -16.186 4.307 1.00 45.59 194 PHE A O 1
ATOM 1601 N N . VAL A 1 195 ? 11.422 -18.147 4.091 1.00 46.09 195 VAL A N 1
ATOM 1602 C CA . VAL A 1 195 ? 10.987 -18.267 5.491 1.00 46.09 195 VAL A CA 1
ATOM 1603 C C . VAL A 1 195 ? 12.167 -18.490 6.437 1.00 46.09 195 VAL A C 1
ATOM 1605 O O . VAL A 1 195 ? 12.203 -17.907 7.515 1.00 46.09 195 VAL A O 1
ATOM 1608 N N . THR A 1 196 ? 13.160 -19.288 6.042 1.00 40.66 196 THR A N 1
ATOM 1609 C CA . THR A 1 196 ? 14.348 -19.536 6.874 1.00 40.66 196 THR A CA 1
ATOM 1610 C C . THR A 1 196 ? 15.210 -18.276 6.982 1.00 40.66 196 THR A C 1
ATOM 1612 O O . THR A 1 196 ? 15.704 -17.978 8.061 1.00 40.66 196 THR A O 1
ATOM 1615 N N . LEU A 1 197 ? 15.314 -17.479 5.918 1.00 39.16 197 LEU A N 1
ATOM 1616 C CA . LEU A 1 197 ? 16.026 -16.197 5.930 1.00 39.16 197 LEU A CA 1
ATOM 1617 C C . LEU A 1 197 ? 15.318 -15.116 6.752 1.00 39.16 197 LEU A C 1
ATOM 1619 O O . LEU A 1 197 ? 15.967 -14.425 7.534 1.00 39.16 197 LEU A O 1
ATOM 1623 N N . ILE A 1 198 ? 13.989 -15.023 6.660 1.00 42.84 198 ILE A N 1
ATOM 1624 C CA . ILE A 1 198 ? 13.204 -14.088 7.481 1.00 42.84 198 ILE A CA 1
ATOM 1625 C C . ILE A 1 198 ? 13.236 -14.486 8.967 1.00 42.84 198 ILE A C 1
ATOM 1627 O O . ILE A 1 198 ? 13.375 -13.616 9.823 1.00 42.84 198 ILE A O 1
ATOM 1631 N N . ILE A 1 199 ? 13.168 -15.784 9.291 1.00 37.09 199 ILE A N 1
ATOM 1632 C CA . ILE A 1 199 ? 13.195 -16.267 10.684 1.00 37.09 199 ILE A CA 1
ATOM 1633 C C . ILE A 1 199 ? 14.605 -16.178 11.295 1.00 37.09 199 ILE A C 1
ATOM 1635 O O . ILE A 1 199 ? 14.735 -15.797 12.460 1.00 37.09 199 ILE A O 1
ATOM 1639 N N . VAL A 1 200 ? 15.671 -16.484 10.546 1.00 35.47 200 VAL A N 1
ATOM 1640 C CA . VAL A 1 200 ? 17.053 -16.408 11.065 1.00 35.47 200 VAL A CA 1
ATOM 1641 C C . VAL A 1 200 ? 17.460 -14.961 11.367 1.00 35.47 200 VAL A C 1
ATOM 1643 O O . VAL A 1 200 ? 18.131 -14.730 12.370 1.00 35.47 200 VAL A O 1
ATOM 1646 N N . CYS A 1 201 ? 16.975 -13.976 10.605 1.00 32.88 201 CYS A N 1
ATOM 1647 C CA . CYS A 1 201 ? 17.195 -12.557 10.912 1.00 32.88 201 CYS A CA 1
ATOM 1648 C C . CYS A 1 201 ? 16.446 -12.048 12.159 1.00 32.88 201 CYS A C 1
ATOM 1650 O O . CYS A 1 201 ? 16.770 -10.970 12.642 1.00 32.88 201 CYS A O 1
ATOM 1652 N N . THR A 1 202 ? 15.488 -12.801 12.712 1.00 33.91 202 THR A N 1
ATOM 1653 C CA . THR A 1 202 ? 14.783 -12.439 13.962 1.00 33.91 202 THR A CA 1
ATOM 1654 C C . THR A 1 202 ? 15.347 -13.099 15.227 1.00 33.91 202 THR A C 1
ATOM 1656 O O . THR A 1 202 ? 14.830 -12.859 16.316 1.00 33.91 202 THR A O 1
ATOM 1659 N N . CYS A 1 203 ? 16.389 -13.933 15.120 1.00 27.80 203 CYS A N 1
ATOM 1660 C CA . CYS A 1 203 ? 16.968 -14.660 16.261 1.00 27.80 203 CYS A CA 1
ATOM 1661 C C . CYS A 1 203 ? 18.458 -14.367 16.519 1.00 27.80 203 CYS A C 1
ATOM 1663 O O . CYS A 1 203 ? 19.140 -15.207 17.107 1.00 27.80 203 CYS A O 1
ATOM 1665 N N . CYS A 1 204 ? 18.974 -13.202 16.122 1.00 31.33 204 CYS A N 1
ATOM 1666 C CA . CYS A 1 204 ? 20.285 -12.709 16.561 1.00 31.33 204 CYS A CA 1
ATOM 1667 C C . CYS A 1 204 ? 20.175 -11.263 17.037 1.00 31.33 204 CYS A C 1
ATOM 1669 O O . CYS A 1 204 ? 19.534 -10.470 16.315 1.00 31.33 204 CYS A O 1
#